Protein AF-A0A957HAZ3-F1 (afdb_monomer)

Secondary structure (DSSP, 8-state):
-HHHHHHHHHHHHHHHTT------------TTPPP-GGGEEEPPP-TTSEEEEEE-TTSS-TT-EEEEEETTT--EEEEE--TTS-EEEEEE--TT-EEEEEEES---HHHHT-SSB--SSS-EEEES-PPPEETTEEEEEEEEEETTTTEEEEEEEEES-SS--TT-SSPEEEEEEEEEEPPSS---GGGEEEEEEEEEEEEEEEETTEEEE---TTT--B--S-B-TTS-B-------EEEEEEEE-GGGEEEETTEEEEEEEEEEPPPTTSPSEEEEEEEEEEEEES---

Mean predicted aligned error: 11.15 Å

Radius of gyration: 24.69 Å; Cα contacts (8 Å, |Δi|>4): 682; chains: 1; bounding box: 53×79×73 Å

Nearest PDB structures (foldseek):
  1cf1-assembly5_B  TM=2.605E-01  e=1.300E-03  Bos taurus
  4zwj-assembly3_C  TM=2.539E-01  e=1.063E-03  Tequatrovirus T4
  5dgy-assembly2_B  TM=2.389E-01  e=1.511E-03  Tequatrovirus T4
  5uwc-assembly1_G  TM=2.971E-01  e=1.894E+00  Homo sapiens

Sequence (293 aa):
MRRLFTGLVIFLTAVLSLSTVLAQEGQRAQRGDPPRASLISISEPDEDGIVTIAGEANAVFPTAQIAIRNLYTGDTTYTQAGITGSFSTHLFGPGNTPFMISPAENIPQALRDRPGSLPGGPAVVVWGGYPTGVNGSYQFTASGSLGNGTDYWTASGSANQIAFETGDPNPLQLELDVTIPRPVAEVDLNDFRVIGQLELIPVVVRQNGEAHAVSTRLTNNGWSSSLTPSGLAIDDVGVGRILAETVVTEADMAPVMTGLSLRLVFDRQLTNDLPAGIYVPALRVLVRAGDAA

Solvent-accessible surface area (backbone atoms only — not comparable to full-atom values): 16184 Å² total; per-residue (Å²): 117,80,73,62,56,59,55,54,52,56,52,52,57,58,58,64,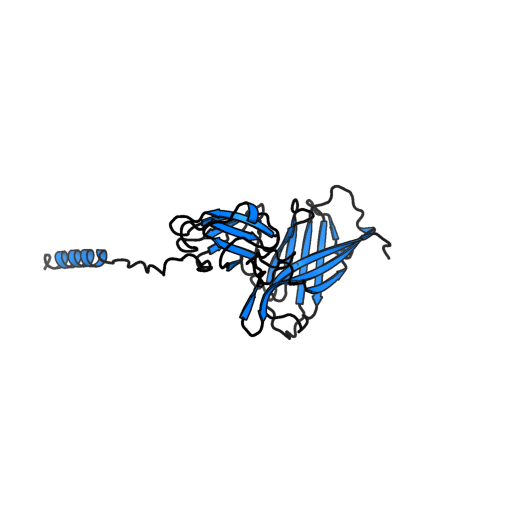73,64,67,72,77,74,69,78,77,65,78,76,43,44,90,74,51,54,45,39,65,94,38,47,50,47,41,76,44,50,98,85,25,39,17,45,45,35,26,41,74,45,14,32,26,52,53,19,30,31,38,39,26,28,47,59,58,54,54,71,48,77,46,65,26,38,82,56,8,21,38,69,50,73,48,71,44,40,54,43,29,45,33,40,39,19,43,21,82,72,62,59,72,89,41,71,80,43,80,33,44,52,60,50,46,45,56,38,79,50,58,36,41,79,65,60,66,57,96,65,32,26,47,46,40,52,53,31,56,37,94,93,60,85,45,57,33,42,28,47,32,39,22,58,65,93,77,83,60,87,72,55,88,66,55,46,41,38,40,34,47,32,40,37,59,58,67,99,61,94,72,68,66,72,48,47,49,39,34,43,34,40,26,42,28,53,45,29,37,46,57,98,85,42,82,37,47,30,14,14,82,79,30,38,64,21,35,46,73,40,61,45,98,88,67,46,69,45,64,55,80,44,76,64,41,80,70,44,74,33,74,46,50,75,90,35,48,43,84,46,100,70,24,39,34,37,46,46,66,42,80,39,66,75,68,73,82,64,68,57,63,46,64,44,80,43,81,47,78,45,77,41,81,62,78,68,128

pLDDT: mean 78.96, std 14.75, range [42.53, 98.38]

Foldseek 3Di:
DVVVVVVVVVVVVVVVVPPPPPPPPPPAADAQDEFDLVQWAWEAADPQQKIKIKGDFRRHHAQWWKWKAFQQARDIDIWTAHRRRITIDIDHAHWFIKIKIFTANDDDPVNPPDQFADPHHHIDIHTNDAFDDDPLKGWTKGKYADDPRPDMKIKIKIWSDDDDDQPPPFWIKMKIWIFDFADPDPDPCLQKKKKKWKWWAFQWFADPNDIAGAAASSSSNNDASDADPVRHGDHHPDDIGGFFMDIFDPVQWDADPRGIIGIDIGTGHGHSPDGDHDIDIDMDMDIDGHDDD

Structure (mmCIF, N/CA/C/O backbone):
data_AF-A0A957HAZ3-F1
#
_entry.id   AF-A0A957HAZ3-F1
#
loop_
_atom_site.group_PDB
_atom_site.id
_atom_site.type_symbol
_atom_site.label_atom_id
_atom_site.label_alt_id
_atom_site.label_comp_id
_atom_site.label_asym_id
_atom_site.label_entity_id
_atom_site.label_seq_id
_atom_site.pdbx_PDB_ins_code
_atom_site.Cartn_x
_atom_site.Cartn_y
_atom_site.Cartn_z
_atom_site.occupancy
_atom_site.B_iso_or_equiv
_atom_site.auth_seq_id
_atom_site.auth_comp_id
_atom_site.auth_asym_id
_atom_site.auth_atom_id
_atom_site.pdbx_PDB_model_num
ATOM 1 N N . MET A 1 1 ? -24.965 55.608 41.006 1.00 54.25 1 MET A N 1
ATOM 2 C CA . MET A 1 1 ? -24.620 54.949 39.721 1.00 54.25 1 MET A CA 1
ATOM 3 C C . MET A 1 1 ? -23.463 53.947 39.809 1.00 54.25 1 MET A C 1
ATOM 5 O O . MET A 1 1 ? -23.581 52.894 39.206 1.00 54.25 1 MET A O 1
ATOM 9 N N . ARG A 1 2 ? -22.394 54.175 40.593 1.00 50.16 2 ARG A N 1
ATOM 10 C CA . ARG A 1 2 ? -21.241 53.244 40.691 1.00 50.16 2 ARG A CA 1
ATOM 11 C C . ARG A 1 2 ? -21.540 51.827 41.227 1.00 50.16 2 ARG A C 1
ATOM 13 O O . ARG A 1 2 ? -20.819 50.907 40.883 1.00 50.16 2 ARG A O 1
ATOM 20 N N . ARG A 1 3 ? -22.598 51.633 42.029 1.00 48.88 3 ARG A N 1
ATOM 21 C CA . ARG A 1 3 ? -22.953 50.320 42.616 1.00 48.88 3 ARG A CA 1
ATOM 22 C C . ARG A 1 3 ? -23.770 49.398 41.696 1.00 48.88 3 ARG A C 1
ATOM 24 O O . ARG A 1 3 ? -23.784 48.199 41.929 1.00 48.88 3 ARG A O 1
ATOM 31 N N . LEU A 1 4 ? -24.403 49.930 40.644 1.00 52.06 4 LEU A N 1
ATOM 32 C CA . LEU A 1 4 ? -25.146 49.118 39.665 1.00 52.06 4 LEU A CA 1
ATOM 33 C C . LEU A 1 4 ? -24.229 48.483 38.609 1.00 52.06 4 LEU A C 1
ATOM 35 O O . LEU A 1 4 ? -24.525 47.403 38.112 1.00 52.06 4 LEU A O 1
ATOM 39 N N . PHE A 1 5 ? -23.089 49.110 38.310 1.00 51.88 5 PHE A N 1
ATOM 40 C CA . PHE A 1 5 ? -22.152 48.610 37.300 1.00 51.88 5 PHE A CA 1
ATOM 41 C C . PHE A 1 5 ? -21.361 47.382 37.781 1.00 51.88 5 PHE A C 1
ATOM 43 O O . PHE A 1 5 ? -21.127 46.458 37.010 1.00 51.88 5 PHE A O 1
ATOM 50 N N . THR A 1 6 ? -20.997 47.323 39.067 1.00 57.66 6 THR A N 1
ATOM 51 C CA . THR A 1 6 ? -20.232 46.193 39.627 1.00 57.66 6 THR A CA 1
ATOM 52 C C . THR A 1 6 ? -21.059 44.906 39.708 1.00 57.66 6 THR A C 1
ATOM 54 O O . THR A 1 6 ? -20.528 43.827 39.469 1.00 57.66 6 THR A O 1
ATOM 57 N N . GLY A 1 7 ? -22.365 45.009 39.986 1.00 54.97 7 GLY A N 1
ATOM 58 C CA . GLY A 1 7 ? -23.260 43.847 40.021 1.00 54.97 7 GLY A CA 1
ATOM 59 C C . GLY A 1 7 ? -23.481 43.222 38.642 1.00 54.97 7 GLY A C 1
ATOM 60 O O . GLY A 1 7 ? -23.471 42.001 38.517 1.00 54.97 7 GLY A O 1
ATOM 61 N N . LEU A 1 8 ? -23.603 44.053 37.599 1.00 55.25 8 LEU A N 1
ATOM 62 C CA . LEU A 1 8 ? -23.791 43.588 36.222 1.00 55.25 8 LEU A CA 1
ATOM 63 C C . LEU A 1 8 ? -22.557 42.839 35.696 1.00 55.25 8 LEU A C 1
ATOM 65 O O . LEU A 1 8 ? -22.705 41.813 35.043 1.00 55.25 8 LEU A O 1
ATOM 69 N N . VAL A 1 9 ? -21.348 43.314 36.022 1.00 61.38 9 VAL A N 1
ATOM 70 C CA . VAL A 1 9 ? -20.100 42.658 35.602 1.00 61.38 9 VAL A CA 1
ATOM 71 C C . VAL A 1 9 ? -19.950 41.292 36.271 1.00 61.38 9 VAL A C 1
ATOM 73 O O . VAL A 1 9 ? -19.694 40.331 35.562 1.00 61.38 9 VAL A O 1
ATOM 76 N N . ILE A 1 10 ? -20.194 41.171 37.584 1.00 59.78 10 ILE A N 1
ATOM 77 C CA . ILE A 1 10 ? -20.100 39.881 38.301 1.00 59.78 10 ILE A CA 1
ATOM 78 C C . ILE A 1 10 ? -21.150 38.879 37.797 1.00 59.78 10 ILE A C 1
ATOM 80 O O . ILE A 1 10 ? -20.853 37.693 37.663 1.00 59.78 10 ILE A O 1
ATOM 84 N N . PHE A 1 11 ? -22.361 39.346 37.476 1.00 57.06 11 PHE A N 1
ATOM 85 C CA . PHE A 1 11 ? -23.398 38.486 36.906 1.00 57.06 11 PHE A CA 1
ATOM 86 C C . PHE A 1 11 ? -23.024 38.006 35.493 1.00 57.06 11 PHE A C 1
ATOM 88 O O . PHE A 1 11 ? -23.218 36.835 35.180 1.00 57.06 11 PHE A O 1
ATOM 95 N N . LEU A 1 12 ? -22.407 38.859 34.664 1.00 54.81 12 LEU A N 1
ATOM 96 C CA . LEU A 1 12 ? -21.938 38.461 33.332 1.00 54.81 12 LEU A CA 1
ATOM 97 C C . LEU A 1 12 ? -20.791 37.436 33.400 1.00 54.81 12 LEU A C 1
ATOM 99 O O . LEU A 1 12 ? -20.794 36.479 32.627 1.00 54.81 12 LEU A O 1
ATOM 103 N N . THR A 1 13 ? -19.844 37.578 34.339 1.00 55.94 13 THR A N 1
ATOM 104 C CA . THR A 1 13 ? -18.762 36.590 34.517 1.00 55.94 13 THR A CA 1
ATOM 105 C C . THR A 1 13 ? -19.269 35.257 35.064 1.00 55.94 13 THR A C 1
ATOM 107 O O . THR A 1 13 ? -18.737 34.218 34.689 1.00 55.94 13 THR A O 1
ATOM 110 N N . ALA A 1 14 ? -20.304 35.266 35.913 1.00 52.34 14 ALA A N 1
ATOM 111 C CA . ALA A 1 14 ? -20.904 34.045 36.455 1.00 52.34 14 ALA A CA 1
ATOM 112 C C . ALA A 1 14 ? -21.777 33.294 35.431 1.00 52.34 14 ALA A C 1
ATOM 114 O O . ALA A 1 14 ? -21.884 32.073 35.500 1.00 52.34 14 ALA A O 1
ATOM 115 N N . VAL A 1 15 ? -22.377 33.995 34.462 1.00 53.19 15 VAL A N 1
ATOM 116 C CA . VAL A 1 15 ? -23.156 33.362 33.381 1.00 53.19 15 VAL A CA 1
ATOM 117 C C . VAL A 1 15 ? -22.244 32.800 32.280 1.00 53.19 15 VAL A C 1
ATOM 119 O O . VAL A 1 15 ? -22.573 31.780 31.681 1.00 53.19 15 VAL A O 1
ATOM 122 N N . LEU A 1 16 ? -21.059 33.382 32.059 1.00 51.03 16 LEU A N 1
ATOM 123 C CA . LEU A 1 16 ? -20.078 32.870 31.087 1.00 51.03 16 LEU A CA 1
ATOM 124 C C . LEU A 1 16 ? -19.330 31.605 31.555 1.00 51.03 16 LEU A C 1
ATOM 126 O O . LEU A 1 16 ? -18.863 30.835 30.715 1.00 51.03 16 LEU A O 1
ATOM 130 N N . SER A 1 17 ? -19.250 31.339 32.864 1.00 49.09 17 SER A N 1
ATOM 131 C CA . SER A 1 17 ? -18.604 30.135 33.417 1.00 49.09 17 SER A CA 1
ATOM 132 C C . SER A 1 17 ? -19.514 28.900 33.498 1.00 49.09 17 SER A C 1
ATOM 134 O O . SER A 1 17 ? -19.042 27.821 33.849 1.00 49.09 17 SER A O 1
ATOM 136 N N . LEU A 1 18 ? -20.793 29.024 33.123 1.00 46.22 18 LEU A N 1
ATOM 137 C CA . LEU A 1 18 ? -21.766 27.921 33.050 1.00 46.22 18 LEU A CA 1
ATOM 138 C C . LEU A 1 18 ? -21.964 27.379 31.629 1.00 46.22 18 LEU A C 1
ATOM 140 O O . LEU A 1 18 ? -22.918 26.641 31.372 1.00 46.22 18 LEU A O 1
ATOM 144 N N . SER A 1 19 ? -21.039 27.694 30.720 1.00 42.53 19 SER A N 1
ATOM 145 C CA . SER A 1 19 ? -20.911 27.012 29.433 1.00 42.53 19 SER A CA 1
ATOM 146 C C . SER A 1 19 ? -20.516 25.560 29.698 1.00 42.53 19 SER A C 1
ATOM 148 O O . SER A 1 19 ? -19.344 25.192 29.652 1.00 42.53 19 SER A O 1
ATOM 150 N N . THR A 1 20 ? -21.498 24.728 30.037 1.00 46.88 20 THR A N 1
ATOM 151 C CA . THR A 1 20 ? -21.366 23.283 29.935 1.00 46.88 20 THR A CA 1
ATOM 152 C C . THR A 1 20 ? -21.052 23.015 28.475 1.00 46.88 20 THR A C 1
ATOM 154 O O . THR A 1 20 ? -21.909 23.093 27.597 1.00 46.88 20 THR A O 1
ATOM 157 N N . VAL A 1 21 ? -19.773 22.773 28.198 1.00 45.97 21 VAL A N 1
ATOM 158 C CA . VAL A 1 21 ? -19.363 22.079 26.990 1.00 45.97 21 VAL A CA 1
ATOM 159 C C . VAL A 1 21 ? -20.010 20.708 27.125 1.00 45.97 21 VAL A C 1
ATOM 161 O O . VAL A 1 21 ? -19.453 19.799 27.736 1.00 45.97 21 VAL A O 1
ATOM 164 N N . LEU A 1 22 ? -21.243 20.583 26.634 1.00 43.78 22 LEU A N 1
ATOM 165 C CA . LEU A 1 22 ? -21.799 19.305 26.241 1.00 43.78 22 LEU A CA 1
ATOM 166 C C . LEU A 1 22 ? -20.902 18.858 25.093 1.00 43.78 22 LEU A C 1
ATOM 168 O O . LEU A 1 22 ? -21.165 19.161 23.931 1.00 43.78 22 LEU A O 1
ATOM 172 N N . ALA A 1 23 ? -19.773 18.237 25.439 1.00 44.59 23 ALA A N 1
ATOM 173 C CA . ALA A 1 23 ? -19.005 17.467 24.491 1.00 44.59 23 ALA A CA 1
ATOM 174 C C . ALA A 1 23 ? -20.032 16.538 23.852 1.00 44.59 23 ALA A C 1
ATOM 176 O O . ALA A 1 23 ? -20.673 15.755 24.554 1.00 44.59 23 ALA A O 1
ATOM 177 N N . GLN A 1 24 ? -20.289 16.716 22.556 1.00 45.69 24 GLN A N 1
ATOM 178 C CA . GLN A 1 24 ? -21.056 15.743 21.803 1.00 45.69 24 GLN A CA 1
ATOM 179 C C . GLN A 1 24 ? -20.293 14.433 21.969 1.00 45.69 24 GLN A C 1
ATOM 181 O O . GLN A 1 24 ? -19.274 14.220 21.313 1.00 45.69 24 GLN A O 1
ATOM 186 N N . GLU A 1 25 ? -20.744 13.583 22.891 1.00 53.44 25 GLU A N 1
ATOM 187 C CA . GLU A 1 25 ? -20.346 12.188 22.952 1.00 53.44 25 GLU A CA 1
ATOM 188 C C . GLU A 1 25 ? -20.905 11.556 21.680 1.00 53.44 25 GLU A C 1
ATOM 190 O O . GLU A 1 25 ? -21.977 10.952 21.662 1.00 53.44 25 GLU A O 1
ATOM 195 N N . GLY A 1 26 ? -20.208 11.780 20.562 1.00 67.12 26 GLY A N 1
ATOM 196 C CA . GLY A 1 26 ? -20.435 11.027 19.347 1.00 67.12 26 GLY A CA 1
ATOM 197 C C . GLY A 1 26 ? -20.409 9.565 19.755 1.00 67.12 26 GLY A C 1
ATOM 198 O O . GLY A 1 26 ? -19.472 9.154 20.443 1.00 67.12 26 GLY A O 1
ATOM 199 N N . GLN A 1 27 ? -21.465 8.828 19.389 1.00 82.69 27 GLN A N 1
ATOM 200 C CA . GLN A 1 27 ? -21.699 7.432 19.763 1.00 82.69 27 GLN A CA 1
ATOM 201 C C . GLN A 1 27 ? -20.369 6.700 19.931 1.00 82.69 27 GLN A C 1
ATOM 203 O O . GLN A 1 27 ? -19.538 6.734 19.024 1.00 82.69 27 GLN A O 1
ATOM 208 N N . ARG A 1 28 ? -20.110 6.110 21.097 1.00 89.69 28 ARG A N 1
ATOM 209 C CA . ARG A 1 28 ? -18.853 5.391 21.319 1.00 89.69 28 ARG A CA 1
ATOM 210 C C . ARG A 1 28 ? -18.784 4.201 20.362 1.00 89.69 28 ARG A C 1
ATOM 212 O O . ARG A 1 28 ? -19.778 3.491 20.233 1.00 89.69 28 ARG A O 1
ATOM 219 N N . ALA A 1 29 ? -17.647 4.004 19.706 1.00 92.50 29 ALA A N 1
ATOM 220 C CA . ALA A 1 29 ? -17.398 2.867 18.836 1.00 92.50 29 ALA A CA 1
ATOM 221 C C . ALA A 1 29 ? -17.571 1.569 19.630 1.00 92.50 29 ALA A C 1
ATOM 223 O O . ALA A 1 29 ? -17.046 1.419 20.742 1.00 92.50 29 ALA A O 1
ATOM 224 N N . GLN A 1 30 ? -18.343 0.653 19.063 1.00 92.88 30 GLN A N 1
ATOM 225 C CA . GLN A 1 30 ? -18.687 -0.626 19.658 1.00 92.88 30 GLN A CA 1
ATOM 226 C C . GLN A 1 30 ? -17.974 -1.761 18.932 1.00 92.88 30 GLN A C 1
ATOM 228 O O . GLN A 1 30 ? -17.448 -1.619 17.828 1.00 92.88 30 GLN A O 1
ATOM 233 N N . ARG A 1 31 ? -17.936 -2.923 19.582 1.00 90.44 31 ARG A N 1
ATOM 234 C CA . ARG A 1 31 ? -17.414 -4.132 18.954 1.00 90.44 31 ARG A CA 1
ATOM 235 C C . ARG A 1 31 ? -18.233 -4.446 17.704 1.00 90.44 31 ARG A C 1
ATOM 237 O O . ARG A 1 31 ? -19.449 -4.564 17.790 1.00 90.44 31 ARG A O 1
ATOM 244 N N . GLY A 1 32 ? -17.541 -4.650 16.588 1.00 85.56 32 GLY A N 1
ATOM 245 C CA . GLY A 1 32 ? -18.171 -4.908 15.295 1.00 85.56 32 GLY A CA 1
ATOM 246 C C . GLY A 1 32 ? -18.435 -3.646 14.478 1.00 85.56 32 GLY A C 1
ATOM 247 O O . GLY A 1 32 ? -18.748 -3.779 13.302 1.00 85.56 32 GLY A O 1
ATOM 248 N N . ASP A 1 33 ? -18.244 -2.447 15.036 1.00 88.62 33 ASP A N 1
ATOM 249 C CA . ASP A 1 33 ? -18.214 -1.229 14.228 1.00 88.62 33 ASP A CA 1
ATOM 250 C C . ASP A 1 33 ? -16.907 -1.179 13.414 1.00 88.62 33 ASP A C 1
ATOM 252 O O . ASP A 1 33 ? -15.844 -1.537 13.941 1.00 88.62 33 ASP A O 1
ATOM 256 N N . PRO A 1 34 ? -16.940 -0.711 12.152 1.00 88.94 34 PRO A N 1
ATOM 257 C CA . PRO A 1 34 ? -15.716 -0.407 11.423 1.00 88.94 34 PRO A CA 1
ATOM 258 C C . PRO A 1 34 ? -14.965 0.757 12.090 1.00 88.94 34 PRO A C 1
ATOM 260 O O . PRO A 1 34 ? -15.595 1.629 12.704 1.00 88.94 34 PRO A O 1
ATOM 263 N N . PRO A 1 35 ? -13.629 0.829 11.945 1.00 93.75 35 PRO A N 1
ATOM 264 C CA . PRO A 1 35 ? -12.880 2.000 12.370 1.00 93.75 35 PRO A CA 1
ATOM 265 C C . PRO A 1 35 ? -13.396 3.277 11.717 1.00 93.75 35 PRO A C 1
ATOM 267 O O . PRO A 1 35 ? -13.803 3.300 10.552 1.00 93.75 35 PRO A O 1
ATOM 270 N N . ARG A 1 36 ? -13.312 4.377 12.458 1.00 94.88 36 ARG A N 1
ATOM 271 C CA . ARG A 1 36 ? -13.689 5.702 11.971 1.00 94.88 36 ARG A CA 1
ATOM 272 C C . ARG A 1 36 ? -12.511 6.333 11.255 1.00 94.88 36 ARG A C 1
ATOM 274 O O . ARG A 1 36 ? -11.677 6.962 11.896 1.00 94.88 36 ARG A O 1
ATOM 281 N N . ALA A 1 37 ? -12.470 6.204 9.930 1.00 93.50 37 ALA A N 1
ATOM 282 C CA . ALA A 1 37 ? -11.390 6.764 9.110 1.00 93.50 37 ALA A CA 1
ATOM 283 C C . ALA A 1 37 ? -11.120 8.252 9.382 1.00 93.50 37 ALA A C 1
ATOM 285 O O . ALA A 1 37 ? -9.971 8.665 9.396 1.00 93.50 37 ALA A O 1
ATOM 286 N N . SER A 1 38 ? -12.155 9.049 9.667 1.00 94.19 38 SER A N 1
ATOM 287 C CA . SER A 1 38 ? -12.008 10.480 9.971 1.00 94.19 38 SER A CA 1
ATOM 288 C C . SER A 1 38 ? -11.260 10.783 11.277 1.00 94.19 38 SER A C 1
ATOM 290 O O . SER A 1 38 ? -10.956 11.941 11.537 1.00 94.19 38 SER A O 1
ATOM 292 N N . LEU A 1 39 ? -11.034 9.777 12.125 1.00 96.56 39 LEU A N 1
ATOM 293 C CA . LEU A 1 39 ? -10.300 9.873 13.391 1.00 96.56 39 LEU A CA 1
ATOM 294 C C . LEU A 1 39 ? -8.937 9.177 13.316 1.00 96.56 39 LEU A C 1
ATOM 296 O O . LEU A 1 39 ? -8.309 8.962 14.349 1.00 96.56 39 LEU A O 1
ATOM 300 N N . ILE A 1 40 ? -8.512 8.773 12.121 1.00 97.06 40 ILE A N 1
ATOM 301 C CA . ILE A 1 40 ? -7.242 8.098 11.894 1.00 97.06 40 ILE A CA 1
ATOM 302 C C . ILE A 1 40 ? -6.397 8.977 10.983 1.00 97.06 40 ILE A C 1
ATOM 304 O O . ILE A 1 40 ? -6.849 9.408 9.923 1.00 97.06 40 ILE A O 1
ATOM 308 N N . SER A 1 41 ? -5.161 9.215 11.396 1.00 95.56 41 SER A N 1
ATOM 309 C CA . SER A 1 41 ? -4.174 9.984 10.650 1.00 95.56 41 SER A CA 1
ATOM 310 C C . SER A 1 41 ? -2.908 9.172 10.438 1.00 95.56 41 SER A C 1
ATOM 312 O O . SER A 1 41 ? -2.522 8.364 11.286 1.00 95.56 41 SER A O 1
ATOM 314 N N . ILE A 1 42 ? -2.239 9.441 9.326 1.00 95.88 42 ILE A N 1
ATOM 315 C CA . ILE A 1 42 ? -0.925 8.902 9.000 1.00 95.88 42 ILE A CA 1
ATOM 316 C C . ILE A 1 42 ? 0.012 10.103 8.872 1.00 95.88 42 ILE A C 1
ATOM 318 O O . ILE A 1 42 ? -0.352 11.095 8.240 1.00 95.88 42 ILE A O 1
ATOM 322 N N . SER A 1 43 ? 1.161 10.056 9.541 1.00 94.69 43 SER A N 1
ATOM 323 C CA . SER A 1 43 ? 2.167 11.112 9.431 1.00 94.69 43 SER A CA 1
ATOM 324 C C . SER A 1 43 ? 2.870 11.068 8.077 1.00 94.69 43 SER A C 1
ATOM 326 O O . SER A 1 43 ? 2.872 10.040 7.404 1.00 94.69 43 SER A O 1
ATOM 328 N N . GLU A 1 44 ? 3.572 12.148 7.743 1.00 91.50 44 GLU A N 1
ATOM 329 C CA . GLU A 1 44 ? 4.636 12.071 6.741 1.00 91.50 44 GLU A CA 1
ATOM 330 C C . GLU A 1 44 ? 5.671 10.997 7.145 1.00 91.50 44 GLU A C 1
ATOM 332 O O . GLU A 1 44 ? 5.870 10.773 8.352 1.00 91.50 44 GLU A O 1
ATOM 337 N N . PRO A 1 45 ? 6.300 10.316 6.172 1.00 91.56 45 PRO A N 1
ATOM 338 C CA . PRO A 1 45 ? 7.360 9.353 6.445 1.00 91.56 45 PRO A CA 1
ATOM 339 C C . PRO A 1 45 ? 8.627 10.038 6.972 1.00 91.56 45 PRO A C 1
ATOM 341 O O . PRO A 1 45 ? 8.936 11.170 6.596 1.00 91.56 45 PRO A O 1
ATOM 344 N N . ASP A 1 46 ? 9.374 9.334 7.820 1.00 91.12 46 ASP A N 1
ATOM 345 C CA . ASP A 1 46 ? 10.732 9.724 8.207 1.00 91.12 46 ASP A CA 1
ATOM 346 C C . ASP A 1 46 ? 11.779 9.365 7.130 1.00 91.12 46 ASP A C 1
ATOM 348 O O . ASP A 1 46 ? 11.441 8.959 6.015 1.00 91.12 46 ASP A O 1
ATOM 352 N N . GLU A 1 47 ? 13.067 9.547 7.448 1.00 86.75 47 GLU A N 1
ATOM 353 C CA . GLU A 1 47 ? 14.187 9.277 6.529 1.00 86.75 47 GLU A CA 1
ATOM 354 C C . GLU A 1 47 ? 14.258 7.808 6.075 1.00 86.75 47 GLU A C 1
ATOM 356 O O . GLU A 1 47 ? 14.750 7.532 4.980 1.00 86.75 47 GLU A O 1
ATOM 361 N N . ASP A 1 48 ? 13.712 6.883 6.871 1.00 85.88 48 ASP A N 1
ATOM 362 C CA . ASP A 1 48 ? 13.665 5.448 6.583 1.00 85.88 48 ASP A CA 1
ATOM 363 C C . ASP A 1 48 ? 12.343 5.030 5.904 1.00 85.88 48 ASP A C 1
ATOM 365 O O . ASP A 1 48 ? 12.111 3.849 5.628 1.00 85.88 48 ASP A O 1
ATOM 369 N N . GLY A 1 49 ? 11.448 5.981 5.614 1.00 87.94 49 GLY A N 1
ATOM 370 C CA . GLY A 1 49 ? 10.138 5.703 5.024 1.00 87.94 49 GLY A CA 1
ATOM 371 C C . GLY A 1 49 ? 9.108 5.163 6.023 1.00 87.94 49 GLY A C 1
ATOM 372 O O . GLY A 1 49 ? 8.073 4.628 5.605 1.00 87.94 49 GLY A O 1
ATOM 373 N N . ILE A 1 50 ? 9.374 5.267 7.328 1.00 93.25 50 ILE A N 1
ATOM 374 C CA . ILE A 1 50 ? 8.467 4.830 8.388 1.00 93.25 50 ILE A CA 1
ATOM 375 C C . ILE A 1 50 ? 7.465 5.942 8.687 1.00 93.25 50 ILE A C 1
ATOM 377 O O . ILE A 1 50 ? 7.828 7.092 8.925 1.00 93.25 50 ILE A O 1
ATOM 381 N N . VAL A 1 51 ? 6.181 5.590 8.713 1.00 95.81 51 VAL A N 1
ATOM 382 C CA . VAL A 1 51 ? 5.102 6.502 9.104 1.00 95.81 51 VAL A CA 1
ATOM 383 C C . VAL A 1 51 ? 4.578 6.160 10.493 1.00 95.81 51 VAL A C 1
ATOM 385 O O . VAL A 1 51 ? 4.617 5.010 10.939 1.00 95.81 51 VAL A O 1
ATOM 388 N N . THR A 1 52 ? 4.029 7.163 11.175 1.00 97.25 52 THR A N 1
ATOM 389 C CA . THR A 1 52 ? 3.222 6.976 12.383 1.00 97.25 52 THR A CA 1
ATOM 390 C C . THR A 1 52 ? 1.753 6.897 11.997 1.00 97.25 52 THR A C 1
ATOM 392 O O . THR A 1 52 ? 1.219 7.820 11.385 1.00 97.25 52 THR A O 1
ATOM 395 N N . ILE A 1 53 ? 1.086 5.814 12.389 1.00 97.69 53 ILE A N 1
ATOM 396 C CA . ILE A 1 53 ? -0.346 5.599 12.162 1.00 97.69 53 ILE A CA 1
ATOM 397 C C . ILE A 1 53 ? -1.044 5.743 13.509 1.00 97.69 53 ILE A C 1
ATOM 399 O O . ILE A 1 53 ? -0.861 4.910 14.401 1.00 97.69 53 ILE A O 1
ATOM 403 N N . ALA A 1 54 ? -1.834 6.803 13.657 1.00 98.12 54 ALA A N 1
ATOM 404 C CA . ALA A 1 54 ? -2.480 7.162 14.911 1.00 98.12 54 ALA A CA 1
ATOM 405 C C . ALA A 1 54 ? -3.999 7.224 14.756 1.00 98.12 54 ALA A C 1
ATOM 407 O O . ALA A 1 54 ? -4.518 7.755 13.776 1.00 98.12 54 ALA A O 1
ATOM 408 N N . GLY A 1 55 ? -4.705 6.684 15.744 1.00 98.00 55 GLY A N 1
ATOM 409 C CA . GLY A 1 55 ? -6.139 6.856 15.908 1.00 98.00 55 GLY A CA 1
ATOM 410 C C . GLY A 1 55 ? -6.428 7.681 17.150 1.00 98.00 55 GLY A C 1
ATOM 411 O O . GLY A 1 55 ? -5.962 7.347 18.242 1.00 98.00 55 GLY A O 1
ATOM 412 N N . GLU A 1 56 ? -7.236 8.721 16.991 1.00 97.94 56 GLU A N 1
ATOM 413 C CA . GLU A 1 56 ? -7.735 9.531 18.096 1.00 97.94 56 GLU A CA 1
ATOM 414 C C . GLU A 1 56 ? -8.690 8.736 18.999 1.00 97.94 56 GLU A C 1
ATOM 416 O O . GLU A 1 56 ? -9.095 7.605 18.705 1.00 97.94 56 GLU A O 1
ATOM 421 N N . ALA A 1 57 ? -9.074 9.324 20.135 1.00 97.19 57 ALA A N 1
ATOM 422 C CA . ALA A 1 57 ? -10.118 8.739 20.970 1.00 97.19 57 ALA A CA 1
ATOM 423 C C . ALA A 1 57 ? -11.365 8.446 20.119 1.00 97.19 57 ALA A C 1
ATOM 425 O O . ALA A 1 57 ? -11.800 9.285 19.332 1.00 97.19 57 ALA A O 1
ATOM 426 N N . ASN A 1 58 ? -11.957 7.265 20.313 1.00 96.69 58 ASN A N 1
ATOM 427 C CA . ASN A 1 58 ? -13.112 6.769 19.565 1.00 96.69 58 ASN A CA 1
ATOM 428 C C . ASN A 1 58 ? -12.834 6.351 18.102 1.00 96.69 58 ASN A C 1
ATOM 430 O O . ASN A 1 58 ? -13.792 6.090 17.373 1.00 96.69 58 ASN A O 1
ATOM 434 N N . ALA A 1 59 ? -11.570 6.271 17.658 1.00 97.38 59 ALA A N 1
ATOM 435 C CA . ALA A 1 59 ? -11.222 5.783 16.317 1.00 97.38 59 ALA A CA 1
ATOM 436 C C . ALA A 1 59 ? -11.619 4.311 16.110 1.00 97.38 59 ALA A C 1
ATOM 438 O O . ALA A 1 59 ? -12.142 3.948 15.055 1.00 97.38 59 ALA A O 1
ATOM 439 N N . VAL A 1 60 ? -11.420 3.482 17.135 1.00 96.38 60 VAL A N 1
ATOM 440 C CA . VAL A 1 60 ? -11.919 2.103 17.227 1.00 96.38 60 VAL A CA 1
ATOM 441 C C . VAL A 1 60 ? -12.606 1.880 18.576 1.00 96.38 60 VAL A C 1
ATOM 443 O O . VAL A 1 60 ? -12.619 2.764 19.435 1.00 96.38 60 VAL A O 1
ATOM 446 N N . PHE A 1 61 ? -13.187 0.700 18.794 1.00 95.69 61 PHE A N 1
ATOM 447 C CA . PHE A 1 61 ? -13.748 0.375 20.104 1.00 95.69 61 PHE A CA 1
ATOM 448 C C . PHE A 1 61 ? -12.645 0.205 21.174 1.00 95.69 61 PHE A C 1
ATOM 450 O O . PHE A 1 61 ? -11.522 -0.198 20.859 1.00 95.69 61 PHE A O 1
ATOM 457 N N . PRO A 1 62 ? -12.939 0.512 22.452 1.00 96.94 62 PRO A N 1
ATOM 458 C CA . PRO A 1 62 ? -11.988 0.394 23.556 1.00 96.94 62 PRO A CA 1
ATOM 459 C C . PRO A 1 62 ? -11.324 -0.971 23.647 1.00 96.94 62 PRO A C 1
ATOM 461 O O . PRO A 1 62 ? -11.985 -1.993 23.463 1.00 96.94 62 PRO A O 1
ATOM 464 N N . THR A 1 63 ? -10.037 -0.977 24.000 1.00 96.19 63 THR A N 1
ATOM 465 C CA . THR A 1 63 ? -9.258 -2.205 24.223 1.00 96.19 63 THR A CA 1
ATOM 466 C C . THR A 1 63 ? -9.292 -3.189 23.048 1.00 96.19 63 THR A C 1
ATOM 468 O O . THR A 1 63 ? -9.052 -4.379 23.239 1.00 96.19 63 THR A O 1
ATOM 471 N N . ALA A 1 64 ? -9.586 -2.717 21.836 1.00 95.00 64 ALA A N 1
ATOM 472 C CA . ALA A 1 64 ? -9.438 -3.516 20.635 1.00 95.00 64 ALA A CA 1
ATOM 473 C C . ALA A 1 64 ? -7.967 -3.876 20.425 1.00 95.00 64 ALA A C 1
ATOM 475 O O . ALA A 1 64 ? -7.080 -3.036 20.588 1.00 95.00 64 ALA A O 1
ATOM 476 N N . GLN A 1 65 ? -7.720 -5.101 19.991 1.00 94.44 65 GLN A N 1
ATOM 477 C CA . GLN A 1 65 ? -6.485 -5.415 19.308 1.00 94.44 65 GLN A CA 1
ATOM 478 C C . GLN A 1 65 ? -6.624 -5.007 17.839 1.00 94.44 65 GLN A C 1
ATOM 480 O O . GLN A 1 65 ? -7.621 -5.331 17.198 1.00 94.44 65 GLN A O 1
ATOM 485 N N . ILE A 1 66 ? -5.642 -4.289 17.305 1.00 93.50 66 ILE A N 1
ATOM 486 C CA . ILE A 1 66 ? -5.695 -3.710 15.964 1.00 93.50 66 ILE A CA 1
ATOM 487 C C . ILE A 1 66 ? -4.613 -4.357 15.107 1.00 93.50 66 ILE A C 1
ATOM 489 O O . ILE A 1 66 ? -3.438 -4.329 15.475 1.00 93.50 66 ILE A O 1
ATOM 493 N N . ALA A 1 67 ? -5.009 -4.909 13.964 1.00 92.00 67 ALA A N 1
ATOM 494 C CA . ALA A 1 67 ? -4.106 -5.252 12.877 1.00 92.00 67 ALA A CA 1
ATOM 495 C C . ALA A 1 67 ? -4.021 -4.081 11.895 1.00 92.00 67 ALA A C 1
ATOM 497 O O . ALA A 1 67 ? -5.052 -3.572 11.446 1.00 92.00 67 ALA A O 1
ATOM 498 N N . ILE A 1 68 ? -2.802 -3.669 11.558 1.00 92.56 68 ILE A N 1
ATOM 499 C CA . ILE A 1 68 ? -2.541 -2.612 10.582 1.00 92.56 68 ILE A CA 1
ATOM 500 C C . ILE A 1 68 ? -1.604 -3.175 9.526 1.00 92.56 68 ILE A C 1
ATOM 502 O O . ILE A 1 68 ? -0.507 -3.625 9.856 1.00 92.56 68 ILE A O 1
ATOM 506 N N . ARG A 1 69 ? -2.052 -3.178 8.271 1.00 89.19 69 ARG A N 1
ATOM 507 C CA . ARG A 1 69 ? -1.325 -3.768 7.147 1.00 89.19 69 ARG A CA 1
ATOM 508 C C . ARG A 1 69 ? -1.047 -2.734 6.071 1.00 89.19 69 ARG A C 1
ATOM 510 O O . ARG A 1 69 ? -1.981 -2.089 5.601 1.00 89.19 69 ARG A O 1
ATOM 517 N N . ASN A 1 70 ? 0.209 -2.640 5.653 1.00 89.69 70 ASN A N 1
ATOM 518 C CA . ASN A 1 70 ? 0.599 -1.946 4.433 1.00 89.69 70 ASN A CA 1
ATOM 519 C C . ASN A 1 70 ? 0.127 -2.793 3.236 1.00 89.69 70 ASN A C 1
ATOM 521 O O . ASN A 1 70 ? 0.566 -3.933 3.088 1.00 89.69 70 ASN A O 1
ATOM 525 N N . LEU A 1 71 ? -0.790 -2.281 2.403 1.00 84.12 71 LEU A N 1
ATOM 526 C CA . LEU A 1 71 ? -1.330 -3.068 1.278 1.00 84.12 71 LEU A CA 1
ATOM 527 C C . LEU A 1 71 ? -0.395 -3.126 0.061 1.00 84.12 71 LEU A C 1
ATOM 529 O O . LEU A 1 71 ? -0.684 -3.868 -0.872 1.00 84.12 71 LEU A O 1
ATOM 533 N N . TYR A 1 72 ? 0.700 -2.365 0.050 1.00 81.94 72 TYR A N 1
ATOM 534 C CA . TYR A 1 72 ? 1.745 -2.480 -0.968 1.00 81.94 72 TYR A CA 1
ATOM 535 C C . TYR A 1 72 ? 2.765 -3.567 -0.616 1.00 81.94 72 TYR A C 1
ATOM 537 O O . TYR A 1 72 ? 3.079 -4.409 -1.456 1.00 81.94 72 TYR A O 1
ATOM 545 N N . THR A 1 73 ? 3.266 -3.592 0.623 1.00 80.44 73 THR A N 1
ATOM 546 C CA . THR A 1 73 ? 4.299 -4.567 1.029 1.00 80.44 73 THR A CA 1
ATOM 547 C C . THR A 1 73 ? 3.728 -5.850 1.630 1.00 80.44 73 THR A C 1
ATOM 549 O O . THR A 1 73 ? 4.377 -6.895 1.585 1.00 80.44 73 THR A O 1
ATOM 552 N N . GLY A 1 74 ? 2.510 -5.791 2.175 1.00 80.69 74 GLY A N 1
ATOM 553 C CA . GLY A 1 74 ? 1.887 -6.865 2.948 1.00 80.69 74 GLY A CA 1
ATOM 554 C C . GLY A 1 74 ? 2.302 -6.893 4.423 1.00 80.69 74 GLY A C 1
ATOM 555 O O . GLY A 1 74 ? 1.732 -7.677 5.194 1.00 80.69 74 GLY A O 1
ATOM 556 N N . ASP A 1 75 ? 3.242 -6.037 4.837 1.00 85.56 75 ASP A N 1
ATOM 557 C CA . ASP A 1 75 ? 3.731 -5.993 6.213 1.00 85.56 75 ASP A CA 1
ATOM 558 C C . ASP A 1 75 ? 2.605 -5.642 7.169 1.00 85.56 75 ASP A C 1
ATOM 560 O O . ASP A 1 75 ? 1.793 -4.749 6.917 1.00 85.56 75 ASP A O 1
ATOM 564 N N . THR A 1 76 ? 2.545 -6.374 8.278 1.00 87.50 76 THR A N 1
ATOM 565 C CA . THR A 1 76 ? 1.483 -6.231 9.268 1.00 87.50 76 THR A CA 1
ATOM 566 C C . THR A 1 76 ? 2.079 -5.971 10.637 1.00 87.50 76 THR A C 1
ATOM 568 O O . THR A 1 76 ? 2.881 -6.760 11.132 1.00 87.50 76 THR A O 1
ATOM 571 N N . THR A 1 77 ? 1.624 -4.904 11.280 1.00 91.81 77 THR A N 1
ATOM 572 C CA . THR A 1 77 ? 1.880 -4.645 12.694 1.00 91.81 77 THR A CA 1
ATOM 573 C C . THR A 1 77 ? 0.605 -4.841 13.507 1.00 91.81 77 THR A C 1
ATOM 575 O O . THR A 1 77 ? -0.515 -4.693 13.008 1.00 91.81 77 THR A O 1
ATOM 578 N N . TYR A 1 78 ? 0.778 -5.191 14.778 1.00 92.62 78 TYR A N 1
ATOM 579 C CA . TYR A 1 78 ? -0.315 -5.375 15.720 1.00 92.62 78 TYR A CA 1
ATOM 580 C C . TYR A 1 78 ? -0.116 -4.439 16.901 1.00 92.62 78 TYR A C 1
ATOM 582 O O . TYR A 1 78 ? 0.927 -4.465 17.551 1.00 92.62 78 TYR A O 1
ATOM 590 N N . THR A 1 79 ? -1.136 -3.647 17.209 1.00 95.62 79 THR A N 1
ATOM 591 C CA . THR A 1 79 ? -1.128 -2.733 18.354 1.00 95.62 79 THR A CA 1
ATOM 592 C C . THR A 1 79 ? -2.398 -2.895 19.181 1.00 95.62 79 THR A C 1
ATOM 594 O O . THR A 1 79 ? -3.349 -3.567 18.776 1.00 95.62 79 THR A O 1
ATOM 597 N N . GLN A 1 80 ? -2.400 -2.314 20.373 1.00 96.88 80 GLN A N 1
ATOM 598 C CA . GLN A 1 80 ? -3.512 -2.372 21.308 1.00 96.88 80 GLN A CA 1
ATOM 599 C C . GLN A 1 80 ? -4.120 -0.977 21.448 1.00 96.88 80 GLN A C 1
ATOM 601 O O . GLN A 1 80 ? -3.419 -0.016 21.763 1.00 96.88 80 GLN A O 1
ATOM 606 N N . ALA A 1 81 ? -5.433 -0.871 21.254 1.00 97.62 81 ALA A N 1
ATOM 607 C CA . ALA A 1 81 ? -6.161 0.355 21.523 1.00 97.62 81 ALA A CA 1
ATOM 608 C C . ALA A 1 81 ? -6.238 0.615 23.033 1.00 97.62 81 ALA A C 1
ATOM 610 O O . ALA A 1 81 ? -6.438 -0.302 23.839 1.00 97.62 81 ALA A O 1
ATOM 611 N N . GLY A 1 82 ? -6.158 1.885 23.416 1.00 97.69 82 GLY A N 1
ATOM 612 C CA . GLY A 1 82 ? -6.423 2.334 24.774 1.00 97.69 82 GLY A CA 1
ATOM 613 C C . GLY A 1 82 ? -7.891 2.162 25.181 1.00 97.69 82 GLY A C 1
ATOM 614 O O . GLY A 1 82 ? -8.768 1.797 24.392 1.00 97.69 82 GLY A O 1
ATOM 615 N N . ILE A 1 83 ? -8.192 2.495 26.436 1.00 96.69 83 ILE A N 1
ATOM 616 C CA . ILE A 1 83 ? -9.562 2.457 26.985 1.00 96.69 83 ILE A CA 1
ATOM 617 C C . ILE A 1 83 ? -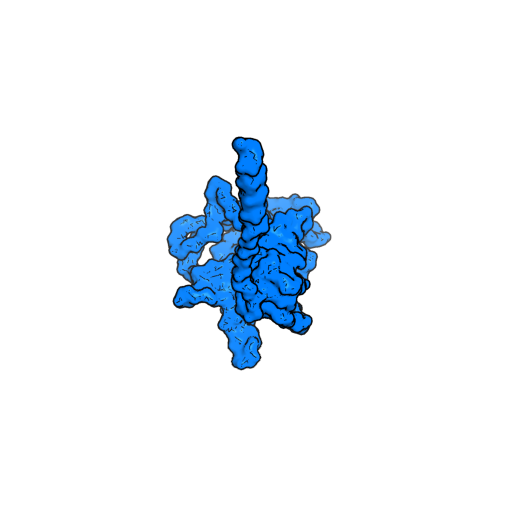10.520 3.446 26.299 1.00 96.69 83 ILE A C 1
ATOM 619 O O . ILE A 1 83 ? -11.741 3.306 26.378 1.00 96.69 83 ILE A O 1
ATOM 623 N N . THR A 1 84 ? -9.980 4.454 25.621 1.00 96.12 84 THR A N 1
ATOM 624 C CA . THR A 1 84 ? -10.728 5.433 24.826 1.00 96.12 84 THR A CA 1
ATOM 625 C C . THR A 1 84 ? -10.876 5.012 23.365 1.00 96.12 84 THR A C 1
ATOM 627 O O . THR A 1 84 ? -11.583 5.690 22.630 1.00 96.12 84 THR A O 1
ATOM 630 N N . GLY A 1 85 ? -10.237 3.920 22.932 1.00 97.06 85 GLY A N 1
ATOM 631 C CA . GLY A 1 85 ? -10.203 3.518 21.524 1.00 97.06 85 GLY A CA 1
ATOM 632 C C . GLY A 1 85 ? -9.153 4.245 20.677 1.00 97.06 85 GLY A C 1
ATOM 633 O O . GLY A 1 85 ? -9.181 4.108 19.458 1.00 97.06 85 GLY A O 1
ATOM 634 N N . SER A 1 86 ? -8.248 5.012 21.298 1.00 98.19 86 SER A N 1
ATOM 635 C CA . SER A 1 86 ? -7.085 5.593 20.619 1.00 98.19 86 SER A CA 1
ATOM 636 C C . SER A 1 86 ? -5.954 4.577 20.464 1.00 98.19 86 SER A C 1
ATOM 638 O O . SER A 1 86 ? -5.844 3.639 21.258 1.00 98.19 86 SER A O 1
ATOM 640 N N . PHE A 1 87 ? -5.091 4.763 19.469 1.00 98.38 87 PHE A N 1
ATOM 641 C CA . PHE A 1 87 ? -3.920 3.914 19.237 1.00 98.38 87 PHE A CA 1
ATOM 642 C C . PHE A 1 87 ? -2.808 4.682 18.520 1.00 98.38 87 PHE A C 1
ATOM 644 O O . PHE A 1 87 ? -3.054 5.723 17.917 1.00 98.38 87 PHE A O 1
ATOM 651 N N . SER A 1 88 ? -1.589 4.148 18.567 1.00 98.19 88 SER A N 1
ATOM 652 C CA . SER A 1 88 ? -0.466 4.609 17.751 1.00 98.19 88 SER A CA 1
ATOM 653 C C . SER A 1 88 ? 0.452 3.430 17.428 1.00 98.19 88 SER A C 1
ATOM 655 O O . SER A 1 88 ? 0.601 2.508 18.240 1.00 98.19 88 SER A O 1
ATOM 657 N N . THR A 1 89 ? 1.024 3.420 16.229 1.00 97.81 89 THR A N 1
ATOM 658 C CA . THR A 1 89 ? 2.039 2.450 15.809 1.00 97.81 89 THR A CA 1
ATOM 659 C C . THR A 1 89 ? 2.907 3.024 14.692 1.00 97.81 89 THR A C 1
ATOM 661 O O . THR A 1 89 ? 2.592 4.074 14.132 1.00 97.81 89 THR A O 1
ATOM 664 N N . HIS A 1 90 ? 3.969 2.299 14.353 1.00 97.00 90 HIS A N 1
ATOM 665 C CA . HIS A 1 90 ? 4.883 2.627 13.269 1.00 97.00 90 HIS A CA 1
ATOM 666 C C . HIS A 1 90 ? 4.916 1.484 12.261 1.00 97.00 90 HIS A C 1
ATOM 668 O O . HIS A 1 90 ? 4.926 0.311 12.646 1.00 97.00 90 HIS A O 1
ATOM 674 N N . LEU A 1 91 ? 4.915 1.828 10.978 1.00 94.75 91 LEU A N 1
ATOM 675 C CA . LEU A 1 91 ? 5.022 0.867 9.887 1.00 94.75 91 LEU A CA 1
ATOM 676 C C . LEU A 1 91 ? 5.682 1.550 8.689 1.00 94.75 91 LEU A C 1
ATOM 678 O O . LEU A 1 91 ? 5.473 2.740 8.466 1.00 94.75 91 LEU A O 1
ATOM 682 N N . PHE A 1 92 ? 6.466 0.803 7.916 1.00 92.38 92 PHE A N 1
ATOM 683 C CA . PHE A 1 92 ? 6.973 1.299 6.640 1.00 92.38 92 PHE A CA 1
ATOM 684 C C . PHE A 1 92 ? 5.806 1.610 5.701 1.00 92.38 92 PHE A C 1
ATOM 686 O O . PHE A 1 92 ? 4.881 0.803 5.572 1.00 92.38 92 PHE A O 1
ATOM 693 N N . GLY A 1 93 ? 5.847 2.762 5.039 1.00 89.94 93 GLY A N 1
ATOM 694 C CA . GLY A 1 93 ? 4.858 3.120 4.030 1.00 89.94 93 GLY A CA 1
ATOM 695 C C . GLY A 1 93 ? 4.981 4.566 3.569 1.00 89.94 93 GLY A C 1
ATOM 696 O O . GLY A 1 93 ? 4.178 5.405 3.975 1.00 89.94 93 GLY A O 1
ATOM 697 N N . PRO A 1 94 ? 5.968 4.859 2.710 1.00 85.12 94 PRO A N 1
ATOM 698 C CA . PRO A 1 94 ? 6.213 6.205 2.214 1.00 85.12 94 PRO A CA 1
ATOM 699 C C . PRO A 1 94 ? 5.071 6.739 1.333 1.00 85.12 94 PRO A C 1
ATOM 701 O O . PRO A 1 94 ? 4.344 5.980 0.681 1.00 85.12 94 PRO A O 1
ATOM 704 N N . GLY A 1 95 ? 4.935 8.068 1.311 1.00 83.06 95 GLY A N 1
ATOM 705 C CA . GLY A 1 95 ? 4.001 8.821 0.470 1.00 83.06 95 GLY A CA 1
ATOM 706 C C . GLY A 1 95 ? 2.549 8.349 0.567 1.00 83.06 95 GLY A C 1
ATOM 707 O O . GLY A 1 95 ? 1.952 8.331 1.639 1.00 83.06 95 GLY A O 1
ATOM 708 N N . ASN A 1 96 ? 1.947 7.970 -0.561 1.00 82.94 96 ASN A N 1
ATOM 709 C CA . ASN A 1 96 ? 0.526 7.611 -0.657 1.00 82.94 96 ASN A CA 1
ATOM 710 C C . ASN A 1 96 ? 0.238 6.128 -0.354 1.00 82.94 96 ASN A C 1
ATOM 712 O O . ASN A 1 96 ? -0.654 5.530 -0.961 1.00 82.94 96 ASN A O 1
ATOM 716 N N . THR A 1 97 ? 0.990 5.517 0.563 1.00 87.00 97 THR A N 1
ATOM 717 C CA . THR A 1 97 ? 0.823 4.098 0.904 1.00 87.00 97 THR A CA 1
ATOM 718 C C . THR A 1 97 ? -0.573 3.809 1.502 1.00 87.00 97 THR A C 1
ATOM 720 O O . THR A 1 97 ? -1.036 4.562 2.369 1.00 87.00 97 THR A O 1
ATOM 723 N N . PRO A 1 98 ? -1.253 2.724 1.070 1.00 87.25 98 PRO A N 1
ATOM 724 C CA . PRO A 1 98 ? -2.468 2.210 1.691 1.00 87.25 98 PRO A CA 1
ATOM 725 C C . PRO A 1 98 ? -2.175 1.502 2.989 1.00 87.25 98 PRO A C 1
ATOM 727 O O . PRO A 1 98 ? -1.390 0.550 3.013 1.00 87.25 98 PRO A O 1
ATOM 730 N N . PHE A 1 99 ? -2.965 1.815 4.007 1.00 90.00 99 PHE A N 1
ATOM 731 C CA . PHE A 1 99 ? -3.032 1.003 5.207 1.00 90.00 99 PHE A CA 1
ATOM 732 C C . PHE A 1 99 ? -4.442 0.504 5.436 1.00 90.00 99 PHE A C 1
ATOM 734 O O . PHE A 1 99 ? -5.390 1.285 5.519 1.00 90.00 99 PHE A O 1
ATOM 741 N N . MET A 1 100 ? -4.574 -0.808 5.583 1.00 88.88 100 MET A N 1
ATOM 742 C CA . MET A 1 100 ? -5.801 -1.399 6.083 1.00 88.88 100 MET A CA 1
ATOM 743 C C . MET A 1 100 ? -5.719 -1.560 7.596 1.00 88.88 100 MET A C 1
ATOM 745 O O . MET A 1 100 ? -4.743 -2.099 8.116 1.00 88.88 100 MET A O 1
ATOM 749 N N . ILE A 1 101 ? -6.763 -1.117 8.289 1.00 91.50 101 ILE A N 1
ATOM 750 C CA . ILE A 1 101 ? -6.841 -1.096 9.749 1.00 91.50 101 ILE A CA 1
ATOM 751 C C . ILE A 1 101 ? -8.058 -1.912 10.169 1.00 91.50 101 ILE A C 1
ATOM 753 O O . ILE A 1 101 ? -9.186 -1.537 9.849 1.00 91.50 101 ILE A O 1
ATOM 757 N N . SER A 1 102 ? -7.836 -3.022 10.876 1.00 91.25 102 SER A N 1
ATOM 758 C CA . SER A 1 102 ? -8.884 -3.948 11.323 1.00 91.25 102 SER A CA 1
ATOM 759 C C . SER A 1 102 ? -8.797 -4.190 12.838 1.00 91.25 102 SER A C 1
ATOM 761 O O . SER A 1 102 ? -7.808 -4.750 13.317 1.00 91.25 102 SER A O 1
ATOM 763 N N . PRO A 1 103 ? -9.802 -3.761 13.619 1.00 92.56 103 PRO A N 1
ATOM 764 C CA . PRO A 1 103 ? -9.885 -4.017 15.043 1.00 92.56 103 PRO A CA 1
ATOM 765 C C . PRO A 1 103 ? -10.624 -5.331 15.332 1.00 92.56 103 PRO A C 1
ATOM 767 O O . PRO A 1 103 ? -11.571 -5.726 14.645 1.00 92.56 103 PRO A O 1
ATOM 770 N N . ALA A 1 104 ? -10.235 -5.987 16.417 1.00 90.75 104 ALA A N 1
ATOM 771 C CA . ALA A 1 104 ? -10.882 -7.176 16.949 1.00 90.75 104 ALA A CA 1
ATOM 772 C C . ALA A 1 104 ? -10.761 -7.225 18.470 1.00 90.75 104 ALA A C 1
ATOM 774 O O . ALA A 1 104 ? -9.927 -6.552 19.066 1.00 90.75 104 ALA A O 1
ATOM 775 N N . GLU A 1 105 ? -11.622 -8.004 19.124 1.00 90.06 105 GLU A N 1
ATOM 776 C CA . GLU A 1 105 ? -11.502 -8.210 20.572 1.00 90.06 105 GLU A CA 1
ATOM 777 C C . GLU A 1 105 ? -10.194 -8.930 20.911 1.00 90.06 105 GLU A C 1
ATOM 779 O O . GLU A 1 105 ? -9.525 -8.597 21.882 1.00 90.06 105 GLU A O 1
ATOM 784 N N . ASN A 1 106 ? -9.836 -9.915 20.091 1.00 86.44 106 ASN A N 1
ATOM 785 C CA . ASN A 1 106 ? -8.625 -10.695 20.236 1.00 86.44 106 ASN A CA 1
ATOM 786 C C . ASN A 1 106 ? -8.191 -11.186 18.856 1.00 86.44 106 ASN A C 1
ATOM 788 O O . ASN A 1 106 ? -9.013 -11.688 18.086 1.00 86.44 106 ASN A O 1
ATOM 792 N N . ILE A 1 107 ? -6.898 -11.076 18.573 1.00 85.19 107 ILE A N 1
ATOM 793 C CA . ILE A 1 107 ? -6.258 -11.626 17.385 1.00 85.19 107 ILE A CA 1
ATOM 794 C C . ILE A 1 107 ? -5.288 -12.722 17.849 1.00 85.19 107 ILE A C 1
ATOM 796 O O . ILE A 1 107 ? -4.146 -12.425 18.248 1.00 85.19 107 ILE A O 1
ATOM 800 N N . PRO A 1 108 ? -5.730 -13.997 17.807 1.00 81.81 108 PRO A N 1
ATOM 801 C CA . PRO A 1 108 ? -4.910 -15.136 18.188 1.00 81.81 108 PRO A CA 1
ATOM 802 C C . PRO A 1 108 ? -3.579 -15.136 17.443 1.00 81.81 108 PRO A C 1
ATOM 804 O O . PRO A 1 108 ? -3.540 -14.931 16.232 1.00 81.81 108 PRO A O 1
ATOM 807 N N . GLN A 1 109 ? -2.489 -15.422 18.156 1.00 80.88 109 GLN A N 1
ATOM 808 C CA . GLN A 1 109 ? -1.143 -15.427 17.578 1.00 80.88 109 GLN A CA 1
ATOM 809 C C . GLN A 1 109 ? -1.033 -16.365 16.367 1.00 80.88 109 GLN A C 1
ATOM 811 O O . GLN A 1 109 ? -0.456 -15.989 15.358 1.00 80.88 109 GLN A O 1
ATOM 816 N N . ALA A 1 110 ? -1.693 -17.527 16.416 1.00 76.94 110 ALA A N 1
ATOM 817 C CA . ALA A 1 110 ? -1.721 -18.495 15.317 1.00 76.94 110 ALA A CA 1
ATOM 818 C C . ALA A 1 110 ? -2.381 -17.982 14.021 1.00 76.94 110 ALA A C 1
ATOM 820 O O . ALA A 1 110 ? -2.252 -18.621 12.978 1.00 76.94 110 ALA A O 1
ATOM 821 N N . LEU A 1 111 ? -3.121 -16.870 14.083 1.00 73.75 111 LEU A N 1
ATOM 822 C CA . LEU A 1 111 ? -3.723 -16.233 12.914 1.00 73.75 111 LEU A CA 1
ATOM 823 C C . LEU A 1 111 ? -2.905 -15.034 12.416 1.00 73.75 111 LEU A C 1
ATOM 825 O O . LEU A 1 111 ? -3.142 -14.590 11.300 1.00 73.75 111 LEU A O 1
ATOM 829 N N . ARG A 1 112 ? -1.944 -14.520 13.200 1.00 77.06 112 ARG A N 1
ATOM 830 C CA . ARG A 1 112 ? -1.202 -13.295 12.855 1.00 77.06 112 ARG A CA 1
ATOM 831 C C . ARG A 1 112 ? -0.279 -13.452 11.656 1.00 77.06 112 ARG A C 1
ATOM 833 O O . ARG A 1 112 ? -0.125 -12.505 10.890 1.00 77.06 112 ARG A O 1
ATOM 840 N N . ASP A 1 113 ? 0.273 -14.649 11.503 1.00 68.81 113 ASP A N 1
ATOM 841 C CA . ASP A 1 113 ? 1.243 -14.982 10.459 1.00 68.81 113 ASP A CA 1
ATOM 842 C C . ASP A 1 113 ? 0.593 -15.727 9.286 1.00 68.81 113 ASP A C 1
ATOM 844 O O . ASP A 1 113 ? 1.287 -16.252 8.417 1.00 68.81 113 ASP A O 1
ATOM 848 N N . ARG A 1 114 ? -0.746 -15.828 9.261 1.00 66.38 114 ARG A N 1
ATOM 849 C CA . ARG A 1 114 ? -1.440 -16.456 8.137 1.00 66.38 114 ARG A CA 1
ATOM 850 C C . ARG A 1 114 ? -1.411 -15.511 6.931 1.00 66.38 114 ARG A C 1
ATOM 852 O O . ARG A 1 114 ? -1.925 -14.395 7.030 1.00 66.38 114 ARG A O 1
ATOM 859 N N . PRO A 1 115 ? -0.846 -15.944 5.789 1.00 56.59 115 PRO A N 1
ATOM 860 C CA . PRO A 1 115 ? -1.010 -15.224 4.533 1.00 56.59 115 PRO A CA 1
ATOM 861 C C . PRO A 1 115 ? -2.496 -15.144 4.168 1.00 56.59 115 PRO A C 1
ATOM 863 O O . PRO A 1 115 ? -3.265 -16.039 4.513 1.00 56.59 115 PRO A O 1
ATOM 866 N N . GLY A 1 116 ? -2.892 -14.100 3.449 1.00 58.78 116 GLY A N 1
ATOM 867 C CA . GLY A 1 116 ? -4.249 -13.925 2.940 1.00 58.78 116 GLY A CA 1
ATOM 868 C C . GLY A 1 116 ? -5.133 -13.125 3.884 1.00 58.78 116 GLY A C 1
ATOM 869 O O . GLY A 1 116 ? -5.463 -11.992 3.548 1.00 58.78 116 GLY A O 1
ATOM 870 N N . SER A 1 117 ? -5.478 -13.667 5.059 1.00 56.53 117 SER A N 1
ATOM 871 C CA . SER A 1 117 ? -6.477 -13.078 5.966 1.00 56.53 117 SER A CA 1
ATOM 872 C C . SER A 1 117 ? -5.881 -12.299 7.159 1.00 56.53 117 SER A C 1
ATOM 874 O O . SER A 1 117 ? -4.997 -12.793 7.854 1.00 56.53 117 SER A O 1
ATOM 876 N N . LEU A 1 118 ? -6.383 -11.086 7.429 1.00 64.06 118 LEU A N 1
ATOM 877 C CA . LEU A 1 118 ? -6.098 -10.325 8.631 1.00 64.06 118 LEU A CA 1
ATOM 878 C C . LEU A 1 118 ? -7.135 -10.787 9.635 1.00 64.06 118 LEU A C 1
ATOM 880 O O . LEU A 1 118 ? -8.333 -10.713 9.347 1.00 64.06 118 LEU A O 1
ATOM 884 N N . PRO A 1 119 ? -6.712 -11.250 10.813 1.00 62.50 119 PRO A N 1
ATOM 885 C CA . PRO A 1 119 ? -7.667 -11.646 11.821 1.00 62.50 119 PRO A CA 1
ATOM 886 C C . PRO A 1 119 ? -8.329 -10.365 12.328 1.00 62.50 119 PRO A C 1
ATOM 888 O O . PRO A 1 119 ? -7.680 -9.562 12.994 1.00 62.50 119 PRO A O 1
ATOM 891 N N . GLY A 1 120 ? -9.603 -10.149 12.011 1.00 60.06 120 GLY A N 1
ATOM 892 C CA . GLY A 1 120 ? -10.345 -9.058 12.622 1.00 60.06 120 GLY A CA 1
ATOM 893 C C . GLY A 1 120 ? -11.733 -8.796 12.064 1.00 60.06 120 GLY A C 1
ATOM 894 O O . GLY A 1 120 ? -12.183 -9.456 11.130 1.00 60.06 120 GLY A O 1
ATOM 895 N N . GLY A 1 121 ? -12.445 -7.883 12.729 1.00 68.69 121 GLY A N 1
ATOM 896 C CA . GLY A 1 121 ? -13.779 -7.440 12.335 1.00 68.69 121 GLY A CA 1
ATOM 897 C C . GLY A 1 121 ? -13.740 -6.505 11.118 1.00 68.69 121 GLY A C 1
ATOM 898 O O . GLY A 1 121 ? -12.758 -6.490 10.369 1.00 68.69 121 GLY A O 1
ATOM 899 N N . PRO A 1 122 ? -14.793 -5.698 10.903 1.00 81.50 122 PRO A N 1
ATOM 900 C CA . PRO A 1 122 ? -14.829 -4.735 9.805 1.00 81.50 122 PRO A CA 1
ATOM 901 C C . PRO A 1 122 ? -13.591 -3.835 9.805 1.00 81.50 122 PRO A C 1
ATOM 903 O O . PRO A 1 122 ? -13.151 -3.391 10.860 1.00 81.50 122 PRO A O 1
ATOM 906 N N . ALA A 1 123 ? -13.021 -3.574 8.632 1.00 85.31 123 ALA A N 1
ATOM 907 C CA . ALA A 1 123 ? -11.798 -2.786 8.478 1.00 85.31 123 ALA A CA 1
ATOM 908 C C . ALA A 1 123 ? -12.051 -1.545 7.618 1.00 85.31 123 ALA A C 1
ATOM 910 O O . ALA A 1 123 ? -13.067 -1.439 6.928 1.00 85.31 123 ALA A O 1
ATOM 911 N N . VAL A 1 124 ? -11.101 -0.616 7.649 1.00 87.69 124 VAL A N 1
ATOM 912 C CA . VAL A 1 124 ? -11.084 0.551 6.766 1.00 87.69 124 VAL A CA 1
ATOM 913 C C . VAL A 1 124 ? -9.720 0.684 6.102 1.00 87.69 124 VAL A C 1
ATOM 915 O O . VAL A 1 124 ? -8.716 0.257 6.671 1.00 87.69 124 VAL A O 1
ATOM 918 N N . VAL A 1 125 ? -9.689 1.273 4.907 1.00 87.75 125 VAL A N 1
ATOM 919 C CA . VAL A 1 125 ? -8.448 1.646 4.220 1.00 87.75 125 VAL A CA 1
ATOM 920 C C . VAL A 1 125 ? -8.235 3.148 4.384 1.00 87.75 125 VAL A C 1
ATOM 922 O O . VAL A 1 125 ? -9.141 3.932 4.098 1.00 87.75 125 VAL A O 1
ATOM 925 N N . VAL A 1 126 ? -7.051 3.534 4.856 1.00 90.12 126 VAL A N 1
ATOM 926 C CA . VAL A 1 126 ? -6.617 4.928 5.029 1.00 90.12 126 VAL A CA 1
ATOM 927 C C . VAL A 1 126 ? -5.329 5.139 4.234 1.00 90.12 126 VAL A C 1
ATOM 929 O O . VAL A 1 126 ? -4.501 4.235 4.138 1.00 90.12 126 VAL A O 1
ATOM 932 N N . TRP A 1 127 ? -5.169 6.324 3.650 1.00 87.69 127 TRP A N 1
ATOM 933 C CA . TRP A 1 127 ? -4.027 6.682 2.807 1.00 87.69 127 TRP A CA 1
ATOM 934 C C . TRP A 1 127 ? -3.065 7.614 3.542 1.00 87.69 127 TRP A C 1
ATOM 936 O O . TRP A 1 127 ? -3.526 8.559 4.183 1.00 87.69 127 TRP A O 1
ATOM 946 N N . GLY A 1 128 ? -1.751 7.389 3.393 1.00 79.81 128 GLY A N 1
ATOM 947 C CA . GLY A 1 128 ? -0.686 8.281 3.898 1.00 79.81 128 GLY A CA 1
ATOM 948 C C . GLY A 1 128 ? -0.689 9.690 3.290 1.00 79.81 128 GLY A C 1
ATOM 949 O O . GLY A 1 128 ? -0.030 10.596 3.775 1.00 79.81 128 GLY A O 1
ATOM 950 N N . GLY A 1 129 ? -1.492 9.874 2.249 1.00 76.25 129 GLY A N 1
ATOM 951 C CA . GLY A 1 129 ? -1.733 11.112 1.534 1.00 76.25 129 GLY A CA 1
ATOM 952 C C . GLY A 1 129 ? -2.450 10.758 0.239 1.00 76.25 129 GLY A C 1
ATOM 953 O O . GLY A 1 129 ? -2.195 9.702 -0.342 1.00 76.25 129 GLY A O 1
ATOM 954 N N . TYR A 1 130 ? -3.383 11.594 -0.213 1.00 68.62 130 TYR A N 1
ATOM 955 C CA . TYR A 1 130 ? -3.944 11.414 -1.551 1.00 68.62 130 TYR A CA 1
ATOM 956 C C . TYR A 1 130 ? -3.013 12.102 -2.554 1.00 68.62 130 TYR A C 1
ATOM 958 O O . TYR A 1 130 ? -2.636 13.250 -2.294 1.00 68.62 130 TYR A O 1
ATOM 966 N N . PRO A 1 131 ? -2.634 11.460 -3.675 1.00 70.88 131 PRO A N 1
ATOM 967 C CA . PRO A 1 131 ? -1.788 12.108 -4.668 1.00 70.88 131 PRO A CA 1
ATOM 968 C C . PRO A 1 131 ? -2.444 13.417 -5.111 1.00 70.88 131 PRO A C 1
ATOM 970 O O . PRO A 1 131 ? -3.605 13.435 -5.531 1.00 70.88 131 PRO A O 1
ATOM 973 N N . THR A 1 132 ? -1.721 14.527 -4.988 1.00 71.38 132 THR A N 1
ATOM 974 C CA . THR A 1 132 ? -2.207 15.822 -5.462 1.00 71.38 132 THR A CA 1
ATOM 975 C C . THR A 1 132 ? -1.795 15.999 -6.918 1.00 71.38 132 THR A C 1
ATOM 977 O O . THR A 1 132 ? -0.643 15.788 -7.295 1.00 71.38 132 THR A O 1
ATOM 980 N N . GLY A 1 133 ? -2.768 16.339 -7.763 1.00 77.38 133 GLY A N 1
ATOM 981 C CA . GLY A 1 133 ? -2.514 16.629 -9.168 1.00 77.38 133 GLY A CA 1
ATOM 982 C C . GLY A 1 133 ? -1.832 17.987 -9.308 1.00 77.38 133 GLY A C 1
ATOM 983 O O . GLY A 1 133 ? -2.421 19.011 -8.963 1.00 77.38 133 GLY A O 1
ATOM 984 N N . VAL A 1 134 ? -0.618 18.012 -9.846 1.00 75.81 134 VAL A N 1
ATOM 985 C CA . VAL A 1 134 ? 0.098 19.231 -10.233 1.00 75.81 134 VAL A CA 1
ATOM 986 C C . VAL A 1 134 ? 0.138 19.272 -11.757 1.00 75.81 134 VAL A C 1
ATOM 988 O O . VAL A 1 134 ? 0.681 18.373 -12.391 1.00 75.81 134 VAL A O 1
ATOM 991 N N . ASN A 1 135 ? -0.466 20.298 -12.364 1.00 81.94 135 ASN A N 1
ATOM 992 C CA . ASN A 1 135 ? -0.526 20.473 -13.825 1.00 81.94 135 ASN A CA 1
ATOM 993 C C . ASN A 1 135 ? -1.093 19.260 -14.597 1.00 81.94 135 ASN A C 1
ATOM 995 O O . ASN A 1 135 ? -0.634 18.956 -15.693 1.00 81.94 135 ASN A O 1
ATOM 999 N N . GLY A 1 136 ? -2.082 18.558 -14.032 1.00 81.56 136 GLY A N 1
ATOM 1000 C CA . GLY A 1 136 ? -2.669 17.366 -14.662 1.00 81.56 136 GLY A CA 1
ATOM 1001 C C . GLY A 1 136 ? -1.826 16.093 -14.524 1.00 81.56 136 GLY A C 1
ATOM 1002 O O . GLY A 1 136 ? -2.133 15.094 -15.160 1.00 81.56 136 GLY A O 1
ATOM 1003 N N . SER A 1 137 ? -0.787 16.121 -13.686 1.00 86.25 137 SER A N 1
ATOM 1004 C CA . SER A 1 137 ? 0.019 14.961 -13.314 1.00 86.25 137 SER A CA 1
ATOM 1005 C C . SER A 1 137 ? -0.112 14.699 -11.817 1.00 86.25 137 SER A C 1
ATOM 1007 O O . SER A 1 137 ? 0.128 15.580 -10.995 1.00 86.25 137 SER A O 1
ATOM 1009 N N . TYR A 1 138 ? -0.444 13.471 -11.452 1.00 88.12 138 TYR A N 1
ATOM 1010 C CA . TYR A 1 138 ? -0.511 12.994 -10.079 1.00 88.12 138 TYR A CA 1
ATOM 1011 C C . TYR A 1 138 ? 0.805 12.319 -9.729 1.00 88.12 138 TYR A C 1
ATOM 1013 O O . TYR A 1 138 ? 1.147 11.298 -10.320 1.00 88.12 138 TYR A O 1
ATOM 1021 N N . GLN A 1 139 ? 1.543 12.907 -8.794 1.00 87.00 139 GLN A N 1
ATOM 1022 C CA . GLN A 1 139 ? 2.795 12.344 -8.297 1.00 87.00 139 GLN A CA 1
ATOM 1023 C C . GLN A 1 139 ? 2.499 11.373 -7.159 1.00 87.00 139 GLN A C 1
ATOM 1025 O O . GLN A 1 139 ? 1.696 11.680 -6.276 1.00 87.00 139 GLN A O 1
ATOM 1030 N N . PHE A 1 140 ? 3.137 10.212 -7.171 1.00 83.19 140 PHE A N 1
ATOM 1031 C CA . PHE A 1 140 ? 2.946 9.192 -6.149 1.00 83.19 140 PHE A CA 1
ATOM 1032 C C . PHE A 1 140 ? 4.235 8.416 -5.899 1.00 83.19 140 PHE A C 1
ATOM 1034 O O . PHE A 1 140 ? 5.179 8.461 -6.688 1.00 83.19 140 PHE A O 1
ATOM 1041 N N . THR A 1 141 ? 4.257 7.675 -4.799 1.00 82.94 141 THR A N 1
ATOM 1042 C CA . THR A 1 141 ? 5.319 6.724 -4.495 1.00 82.94 141 THR A CA 1
ATOM 1043 C C . THR A 1 141 ? 4.724 5.338 -4.327 1.00 82.94 141 THR A C 1
ATOM 1045 O O . THR A 1 141 ? 3.644 5.167 -3.763 1.00 82.94 141 THR A O 1
ATOM 1048 N N . ALA A 1 142 ? 5.435 4.328 -4.798 1.00 81.44 142 ALA A N 1
ATOM 1049 C CA . ALA A 1 142 ? 5.082 2.938 -4.575 1.00 81.44 142 ALA A CA 1
ATOM 1050 C C . ALA A 1 142 ? 6.284 2.194 -4.007 1.00 81.44 142 ALA A C 1
ATOM 1052 O O . ALA A 1 142 ? 7.431 2.619 -4.139 1.00 81.44 142 ALA A O 1
ATOM 1053 N N . SER A 1 143 ? 6.019 1.077 -3.359 1.00 82.19 143 SER A N 1
ATOM 1054 C CA . SER A 1 143 ? 7.055 0.167 -2.908 1.00 82.19 143 SER A CA 1
ATOM 1055 C C . SER A 1 143 ? 6.509 -1.246 -2.915 1.00 82.19 143 SER A C 1
ATOM 1057 O O . SER A 1 143 ? 5.305 -1.466 -3.034 1.00 82.19 143 SER A O 1
ATOM 1059 N N . GLY A 1 144 ? 7.392 -2.220 -2.804 1.00 76.88 144 GLY A N 1
ATOM 1060 C CA . GLY A 1 144 ? 6.978 -3.603 -2.662 1.00 76.88 144 GLY A CA 1
ATOM 1061 C C . GLY A 1 144 ? 8.124 -4.455 -2.167 1.00 76.88 144 GLY A C 1
ATOM 1062 O O . GLY A 1 144 ? 9.291 -4.075 -2.257 1.00 76.88 144 GLY A O 1
ATOM 1063 N N . SER A 1 145 ? 7.780 -5.609 -1.610 1.00 77.00 145 SER A N 1
ATOM 1064 C CA . SER A 1 145 ? 8.764 -6.555 -1.105 1.00 77.00 145 SER A CA 1
ATOM 1065 C C . SER A 1 145 ? 9.503 -7.259 -2.248 1.00 77.00 145 SER A C 1
ATOM 1067 O O . SER A 1 145 ? 8.944 -7.556 -3.307 1.00 77.00 145 SER A O 1
ATOM 1069 N N . LEU A 1 146 ? 10.785 -7.534 -2.022 1.00 74.50 146 LEU A N 1
ATOM 1070 C CA . LEU A 1 146 ? 11.633 -8.374 -2.861 1.00 74.50 146 LEU A CA 1
ATOM 1071 C C . LEU A 1 146 ? 11.940 -9.686 -2.131 1.00 74.50 146 LEU A C 1
ATOM 1073 O O . LEU A 1 146 ? 12.149 -9.721 -0.916 1.00 74.50 146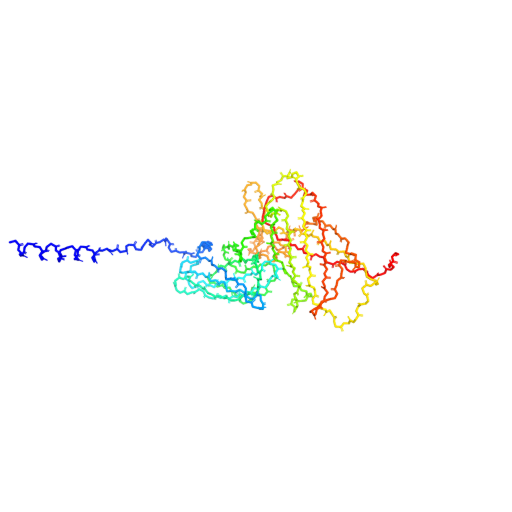 LEU A O 1
ATOM 1077 N N . GLY A 1 147 ? 11.974 -10.787 -2.885 1.00 70.56 147 GLY A N 1
ATOM 1078 C CA . GLY A 1 147 ? 12.268 -12.114 -2.341 1.00 70.56 147 GLY A CA 1
ATOM 1079 C C . GLY A 1 147 ? 11.287 -12.526 -1.238 1.00 70.56 147 GLY A C 1
ATOM 1080 O O . GLY A 1 147 ? 10.083 -12.596 -1.468 1.00 70.56 147 GLY A O 1
ATOM 1081 N N . ASN A 1 148 ? 11.812 -12.805 -0.042 1.00 68.56 148 ASN A N 1
ATOM 1082 C CA . ASN A 1 148 ? 11.028 -13.203 1.134 1.00 68.56 148 ASN A CA 1
ATOM 1083 C C . ASN A 1 148 ? 10.668 -12.013 2.054 1.00 68.56 148 ASN A C 1
ATOM 1085 O O . ASN A 1 148 ? 10.401 -12.231 3.233 1.00 68.56 148 ASN A O 1
ATOM 1089 N N . GLY A 1 149 ? 10.698 -10.773 1.548 1.00 69.38 149 GLY A N 1
ATOM 1090 C CA . GLY A 1 149 ? 10.384 -9.567 2.331 1.00 69.38 149 GLY A CA 1
ATOM 1091 C C . GLY A 1 149 ? 11.547 -9.015 3.156 1.00 69.38 149 GLY A C 1
ATOM 1092 O O . GLY A 1 149 ? 11.327 -8.266 4.098 1.00 69.38 149 GLY A O 1
ATOM 1093 N N . THR A 1 150 ? 12.787 -9.393 2.835 1.00 75.31 150 THR A N 1
ATOM 1094 C CA . THR A 1 150 ? 13.988 -8.845 3.494 1.00 75.31 150 THR A CA 1
ATOM 1095 C C . THR A 1 150 ? 14.432 -7.514 2.906 1.00 75.31 150 THR A C 1
ATOM 1097 O O . THR A 1 150 ? 15.100 -6.746 3.587 1.00 75.31 150 THR A O 1
ATOM 1100 N N . ASP A 1 151 ? 14.048 -7.253 1.659 1.00 79.50 151 ASP A N 1
ATOM 1101 C CA . ASP A 1 151 ? 14.393 -6.059 0.902 1.00 79.50 151 ASP A CA 1
ATOM 1102 C C . ASP A 1 151 ? 13.136 -5.497 0.241 1.00 79.50 151 ASP A C 1
ATOM 1104 O O . ASP A 1 151 ? 12.150 -6.215 0.035 1.00 79.50 151 ASP A O 1
ATOM 1108 N N . TYR A 1 152 ? 13.186 -4.222 -0.132 1.00 82.31 152 TYR A N 1
ATOM 1109 C CA . TYR A 1 152 ? 12.082 -3.534 -0.787 1.00 82.31 152 TYR A CA 1
ATOM 1110 C C . TYR A 1 152 ? 12.578 -2.816 -2.032 1.00 82.31 152 TYR A C 1
ATOM 1112 O O . TYR A 1 152 ? 13.653 -2.219 -2.024 1.00 82.31 152 TYR A O 1
ATOM 1120 N N . TRP A 1 153 ? 11.782 -2.842 -3.094 1.00 86.12 153 TRP A N 1
ATOM 1121 C CA . TRP A 1 153 ? 11.919 -1.860 -4.160 1.00 86.12 153 TRP A CA 1
ATOM 1122 C C . TRP A 1 153 ? 11.091 -0.628 -3.803 1.00 86.12 153 TRP A C 1
ATOM 1124 O O . TRP A 1 153 ? 10.069 -0.719 -3.116 1.00 86.12 153 TRP A O 1
ATOM 1134 N N . THR A 1 154 ? 11.526 0.525 -4.289 1.00 87.38 154 THR A N 1
ATOM 1135 C CA . THR A 1 154 ? 10.775 1.778 -4.205 1.00 87.38 154 THR A CA 1
ATOM 1136 C C . THR A 1 154 ? 10.586 2.334 -5.604 1.00 87.38 154 THR A C 1
ATOM 1138 O O . THR A 1 154 ? 11.351 2.027 -6.515 1.00 87.38 154 THR A O 1
ATOM 1141 N N . ALA A 1 155 ? 9.546 3.125 -5.803 1.00 88.75 155 ALA A N 1
ATOM 1142 C CA . ALA A 1 155 ? 9.320 3.834 -7.042 1.00 88.75 155 ALA A CA 1
ATOM 1143 C C . ALA A 1 155 ? 8.761 5.218 -6.757 1.00 88.75 155 ALA A C 1
ATOM 1145 O O . ALA A 1 155 ? 7.869 5.372 -5.920 1.00 88.75 155 ALA A O 1
ATOM 1146 N N . SER A 1 156 ? 9.252 6.193 -7.506 1.00 89.50 156 SER A N 1
ATOM 1147 C CA . SER A 1 156 ? 8.593 7.484 -7.669 1.00 89.50 156 SER A CA 1
ATOM 1148 C C . SER A 1 156 ? 7.884 7.463 -9.010 1.00 89.50 156 SER A C 1
ATOM 1150 O O . SER A 1 156 ? 8.444 6.997 -9.998 1.00 89.50 156 SER A O 1
ATOM 1152 N N . GLY A 1 157 ? 6.638 7.910 -9.043 1.00 88.94 157 GLY A N 1
ATOM 1153 C CA . GLY A 1 157 ? 5.809 7.782 -10.224 1.00 88.94 157 GLY A CA 1
ATOM 1154 C C . GLY A 1 157 ? 4.963 9.002 -10.502 1.00 88.94 157 GLY A C 1
ATOM 1155 O O . GLY A 1 157 ? 4.635 9.784 -9.608 1.00 88.94 157 GLY A O 1
ATOM 1156 N N . SER A 1 158 ? 4.568 9.122 -11.762 1.00 91.62 158 SER A N 1
ATOM 1157 C CA . SER A 1 158 ? 3.606 10.111 -12.211 1.00 91.62 158 SER A CA 1
ATOM 1158 C C . SER A 1 158 ? 2.530 9.457 -13.067 1.00 91.62 158 SER A C 1
ATOM 1160 O O . SER A 1 158 ? 2.823 8.604 -13.902 1.00 91.62 158 SER A O 1
ATOM 1162 N N . ALA A 1 159 ? 1.275 9.827 -12.827 1.00 90.25 159 ALA A N 1
ATOM 1163 C CA . ALA A 1 159 ? 0.131 9.381 -13.612 1.00 90.25 159 ALA A CA 1
ATOM 1164 C C . ALA A 1 159 ? -0.660 10.585 -14.122 1.00 90.25 159 ALA A C 1
ATOM 1166 O O . ALA A 1 159 ? -0.828 11.564 -13.394 1.00 90.25 159 ALA A O 1
ATOM 1167 N N . ASN A 1 160 ? -1.214 10.513 -15.328 1.00 90.00 160 ASN A N 1
ATOM 1168 C CA . ASN A 1 160 ? -2.152 11.535 -15.807 1.00 90.00 160 ASN A CA 1
ATOM 1169 C C . ASN A 1 160 ? -3.486 11.528 -15.038 1.00 90.00 160 ASN A C 1
ATOM 1171 O O . ASN A 1 160 ? -4.157 12.553 -14.943 1.00 90.00 160 ASN A O 1
ATOM 1175 N N . GLN A 1 161 ? -3.857 10.387 -14.454 1.00 84.56 161 GLN A N 1
ATOM 1176 C CA . GLN A 1 161 ? -5.034 10.239 -13.604 1.00 84.56 161 GLN A CA 1
ATOM 1177 C C . GLN A 1 161 ? -4.878 9.059 -12.638 1.00 84.56 161 GLN A C 1
ATOM 1179 O O . GLN A 1 161 ? -4.154 8.104 -12.906 1.00 84.56 161 GLN A O 1
ATOM 1184 N N . ILE A 1 162 ? -5.560 9.137 -11.496 1.00 77.75 162 ILE A N 1
ATOM 1185 C CA . ILE A 1 162 ? -5.538 8.113 -10.429 1.00 77.75 162 ILE A CA 1
ATOM 1186 C C . ILE A 1 162 ? -6.929 7.563 -10.101 1.00 77.75 162 ILE A C 1
ATOM 1188 O O . ILE A 1 162 ? -7.061 6.587 -9.368 1.00 77.75 162 ILE A O 1
ATOM 1192 N N . ALA A 1 163 ? -7.965 8.199 -10.640 1.00 80.19 163 ALA A N 1
ATOM 1193 C CA . ALA A 1 163 ? -9.333 7.722 -10.626 1.00 80.19 163 ALA A CA 1
ATOM 1194 C C . ALA A 1 163 ? -9.746 7.544 -12.082 1.00 80.19 163 ALA A C 1
ATOM 1196 O O . ALA A 1 163 ? -9.528 8.445 -12.888 1.00 80.19 163 ALA A O 1
ATOM 1197 N N . PHE A 1 164 ? -10.295 6.377 -12.393 1.00 77.69 164 PHE A N 1
ATOM 1198 C CA . PHE A 1 164 ? -10.676 6.004 -13.746 1.00 77.69 164 PHE A CA 1
ATOM 1199 C C . PHE A 1 164 ? -12.153 5.650 -13.766 1.00 77.69 164 PHE A C 1
ATOM 1201 O O . PHE A 1 164 ? -12.646 4.960 -12.866 1.00 77.69 164 PHE A O 1
ATOM 1208 N N . GLU A 1 165 ? -12.838 6.087 -14.812 1.00 79.25 165 GLU A N 1
ATOM 1209 C CA . GLU A 1 165 ? -14.194 5.662 -15.121 1.00 79.25 165 GLU A CA 1
ATOM 1210 C C . GLU A 1 165 ? -14.173 4.596 -16.223 1.00 79.25 165 GLU A C 1
ATOM 1212 O O . GLU A 1 165 ? -13.298 4.555 -17.091 1.00 79.25 165 GLU A O 1
ATOM 1217 N N . THR A 1 166 ? -15.145 3.682 -16.191 1.00 68.94 166 THR A N 1
ATOM 1218 C CA . THR A 1 166 ? -15.295 2.694 -17.264 1.00 68.94 166 THR A CA 1
ATOM 1219 C C . THR A 1 166 ? -15.545 3.417 -18.586 1.00 68.94 166 THR A C 1
ATOM 1221 O O . THR A 1 166 ? -16.510 4.170 -18.705 1.00 68.94 166 THR A O 1
ATOM 1224 N N . GLY A 1 167 ? -14.715 3.150 -19.597 1.00 67.88 167 GLY A N 1
ATOM 1225 C CA . GLY A 1 167 ? -14.816 3.811 -20.898 1.00 67.88 167 GLY A CA 1
ATOM 1226 C C . GLY A 1 167 ? -14.095 5.153 -20.991 1.00 67.88 167 GLY A C 1
ATOM 1227 O O . GLY A 1 167 ? -14.342 5.876 -21.958 1.00 67.88 167 GLY A O 1
ATOM 1228 N N . ASP A 1 168 ? -13.217 5.480 -20.036 1.00 78.44 168 ASP A N 1
ATOM 1229 C CA . ASP A 1 168 ? -12.386 6.681 -20.106 1.00 78.44 168 ASP A CA 1
ATOM 1230 C C . ASP A 1 168 ? -11.675 6.785 -21.473 1.00 78.44 168 ASP A C 1
ATOM 1232 O O . ASP A 1 168 ? -10.998 5.840 -21.905 1.00 78.44 168 ASP A O 1
ATOM 1236 N N . PRO A 1 169 ? -11.827 7.913 -22.195 1.00 78.62 169 PRO A N 1
ATOM 1237 C CA . PRO A 1 169 ? -11.271 8.057 -23.537 1.00 78.62 169 PRO A CA 1
ATOM 1238 C C . PRO A 1 169 ? -9.756 8.275 -23.515 1.00 78.62 169 PRO A C 1
ATOM 1240 O O . PRO A 1 169 ? -9.091 8.061 -24.528 1.00 78.62 169 PRO A O 1
ATOM 1243 N N . ASN A 1 170 ? -9.215 8.716 -22.378 1.00 84.62 170 ASN A N 1
ATOM 1244 C CA . ASN A 1 170 ? -7.800 9.007 -22.225 1.00 84.62 170 ASN A CA 1
ATOM 1245 C C . ASN A 1 170 ? -7.045 7.730 -21.833 1.00 84.62 170 ASN A C 1
ATOM 1247 O O . ASN A 1 170 ? -7.459 7.047 -20.891 1.00 84.62 170 ASN A O 1
ATOM 1251 N N . PRO A 1 171 ? -5.932 7.401 -22.509 1.00 85.56 171 PRO A N 1
ATOM 1252 C CA . PRO A 1 171 ? -5.089 6.305 -22.067 1.00 85.56 171 PRO A CA 1
ATOM 1253 C C . PRO A 1 171 ? -4.492 6.614 -20.691 1.00 85.56 171 PRO A C 1
ATOM 1255 O O . PRO A 1 171 ? -4.236 7.772 -20.353 1.00 85.56 171 PRO A O 1
ATOM 1258 N N . LEU A 1 172 ? -4.242 5.569 -19.904 1.00 86.62 172 LEU A N 1
ATOM 1259 C CA . LEU A 1 172 ? -3.354 5.660 -18.756 1.00 86.62 172 LEU A CA 1
ATOM 1260 C C . LEU A 1 172 ? -1.956 5.999 -19.268 1.00 86.62 172 LEU A C 1
ATOM 1262 O O . LEU A 1 172 ? -1.367 5.212 -20.008 1.00 86.62 172 LEU A O 1
ATOM 1266 N N . GLN A 1 173 ? -1.444 7.142 -18.824 1.00 91.94 173 GLN A N 1
ATOM 1267 C CA . GLN A 1 173 ? -0.050 7.528 -18.971 1.00 91.94 173 GLN A CA 1
ATOM 1268 C C . GLN A 1 173 ? 0.581 7.444 -17.590 1.00 91.94 173 GLN A C 1
ATOM 1270 O O . GLN A 1 173 ? 0.223 8.216 -16.697 1.00 91.94 173 GLN A O 1
ATOM 1275 N N . LEU A 1 174 ? 1.458 6.461 -17.414 1.00 91.62 174 LEU A N 1
ATOM 1276 C CA . LEU A 1 174 ? 2.142 6.177 -16.163 1.00 91.62 174 LEU A CA 1
ATOM 1277 C C . LEU A 1 174 ? 3.644 6.130 -16.408 1.00 91.62 174 LEU A C 1
ATOM 1279 O O . LEU A 1 174 ? 4.116 5.315 -17.199 1.00 91.62 174 LEU A O 1
ATOM 1283 N N . GLU A 1 175 ? 4.391 6.942 -15.677 1.00 93.62 175 GLU A N 1
ATOM 1284 C CA . GLU A 1 175 ? 5.844 6.833 -15.593 1.00 93.62 175 GLU A CA 1
ATOM 1285 C C . GLU A 1 175 ? 6.229 6.400 -14.180 1.00 93.62 175 GLU A C 1
ATOM 1287 O O . GLU A 1 175 ? 5.689 6.926 -13.207 1.00 93.62 175 GLU A O 1
ATOM 1292 N N . LEU A 1 176 ? 7.139 5.435 -14.066 1.00 92.94 176 LEU A N 1
ATOM 1293 C CA . LEU A 1 176 ? 7.704 4.971 -12.802 1.00 92.94 176 LEU A CA 1
ATOM 1294 C C . LEU A 1 176 ? 9.227 4.956 -12.906 1.00 92.94 176 LEU A C 1
ATOM 1296 O O . LEU A 1 176 ? 9.775 4.264 -13.761 1.00 92.94 176 LEU A O 1
ATOM 1300 N N . ASP A 1 177 ? 9.892 5.634 -11.983 1.00 93.12 177 ASP A N 1
ATOM 1301 C CA . ASP A 1 177 ? 11.318 5.480 -11.720 1.00 93.12 177 ASP A CA 1
ATOM 1302 C C . ASP A 1 177 ? 11.480 4.520 -10.541 1.00 93.12 177 ASP A C 1
ATOM 1304 O O . ASP A 1 177 ? 11.264 4.886 -9.383 1.00 93.12 177 ASP A O 1
ATOM 1308 N N . VAL A 1 178 ? 11.804 3.264 -10.842 1.00 91.50 178 VAL A N 1
ATOM 1309 C CA . VAL A 1 178 ? 11.881 2.169 -9.870 1.00 91.50 178 VAL A CA 1
ATOM 1310 C C . VAL A 1 178 ? 13.321 1.958 -9.443 1.00 91.50 178 VAL A C 1
ATOM 1312 O O . VAL A 1 178 ? 14.177 1.668 -10.271 1.00 91.50 178 VAL A O 1
ATOM 1315 N N . THR A 1 179 ? 13.582 2.019 -8.143 1.00 90.06 179 THR A N 1
ATOM 1316 C CA . THR A 1 179 ? 14.863 1.636 -7.551 1.00 90.06 179 T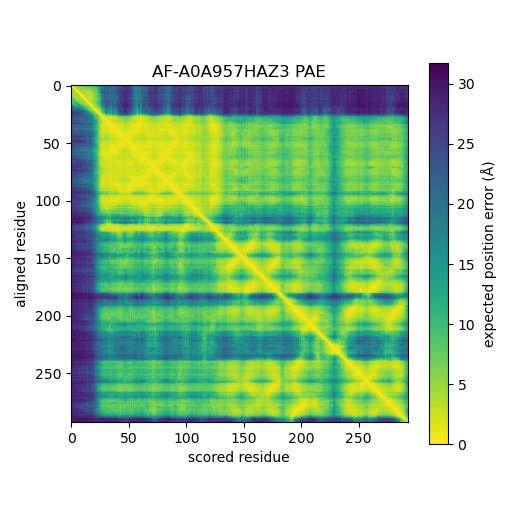HR A CA 1
ATOM 1317 C C . THR A 1 179 ? 14.762 0.246 -6.939 1.00 90.06 179 THR A C 1
ATOM 1319 O O . THR A 1 179 ? 13.970 -0.001 -6.027 1.00 90.06 179 THR A O 1
ATOM 1322 N N . ILE A 1 180 ? 15.596 -0.666 -7.432 1.00 86.44 180 ILE A N 1
ATOM 1323 C CA . ILE A 1 180 ? 15.734 -2.029 -6.919 1.00 86.44 180 ILE A CA 1
ATOM 1324 C C . ILE A 1 180 ? 17.094 -2.132 -6.215 1.00 86.44 180 ILE A C 1
ATOM 1326 O O . ILE A 1 180 ? 18.115 -1.883 -6.864 1.00 86.44 180 ILE A O 1
ATOM 1330 N N . PRO A 1 181 ? 17.149 -2.510 -4.925 1.00 84.75 181 PRO A N 1
ATOM 1331 C CA . PRO A 1 181 ? 18.397 -2.789 -4.225 1.00 84.75 181 PRO A CA 1
ATOM 1332 C C . PRO A 1 181 ? 19.257 -3.795 -4.990 1.00 84.75 181 PRO A C 1
ATOM 1334 O O . PRO A 1 181 ? 18.758 -4.793 -5.516 1.00 84.75 181 PRO A O 1
ATOM 1337 N N . ARG A 1 182 ? 20.563 -3.531 -5.081 1.00 73.38 182 ARG A N 1
ATOM 1338 C CA . ARG A 1 182 ? 21.480 -4.362 -5.872 1.00 73.38 182 ARG A CA 1
ATOM 1339 C C . ARG A 1 182 ? 21.568 -5.780 -5.283 1.00 73.38 182 ARG A C 1
ATOM 1341 O O . ARG A 1 182 ? 21.940 -5.907 -4.115 1.00 73.38 182 ARG A O 1
ATOM 1348 N N . PRO A 1 183 ? 21.368 -6.856 -6.065 1.00 58.44 183 PRO A N 1
ATOM 1349 C CA . PRO A 1 183 ? 21.960 -8.133 -5.704 1.00 58.44 183 PRO A CA 1
ATOM 1350 C C . PRO A 1 183 ? 23.490 -8.003 -5.771 1.00 58.44 183 PRO A C 1
ATOM 1352 O O . PRO A 1 183 ? 24.030 -7.294 -6.614 1.00 58.44 183 PRO A O 1
ATOM 1355 N N . VAL A 1 184 ? 24.191 -8.686 -4.866 1.00 50.81 184 VAL A N 1
ATOM 1356 C CA . VAL A 1 184 ? 25.622 -8.519 -4.519 1.00 50.81 184 VAL A CA 1
ATOM 1357 C C . VAL A 1 184 ? 26.613 -8.885 -5.657 1.00 50.81 184 VAL A C 1
ATOM 1359 O O . VAL A 1 184 ? 27.811 -8.995 -5.423 1.00 50.81 184 VAL A O 1
ATOM 1362 N N . ALA A 1 185 ? 26.162 -9.062 -6.903 1.00 54.81 185 ALA A N 1
ATOM 1363 C CA . ALA A 1 185 ? 27.013 -9.393 -8.047 1.00 54.81 185 ALA A CA 1
ATOM 1364 C C . ALA A 1 185 ? 26.974 -8.294 -9.122 1.00 54.81 185 ALA A C 1
ATOM 1366 O O . ALA A 1 185 ? 25.928 -7.703 -9.386 1.00 54.81 185 ALA A O 1
ATOM 1367 N N . GLU A 1 186 ? 28.120 -8.027 -9.752 1.00 62.44 186 GLU A N 1
ATOM 1368 C CA . GLU A 1 186 ? 28.219 -7.205 -10.962 1.00 62.44 186 GLU A CA 1
ATOM 1369 C C . GLU A 1 186 ? 27.445 -7.887 -12.097 1.00 62.44 186 GLU A C 1
ATOM 1371 O O . GLU A 1 186 ? 27.945 -8.782 -12.770 1.00 62.44 186 GLU A O 1
ATOM 1376 N N . VAL A 1 187 ? 26.180 -7.508 -12.256 1.00 63.81 187 VAL A N 1
ATOM 1377 C CA . VAL A 1 187 ? 25.352 -7.907 -13.393 1.00 63.81 187 VAL A CA 1
ATOM 1378 C C . VAL A 1 187 ? 25.686 -6.967 -14.551 1.00 63.81 187 VAL A C 1
ATOM 1380 O O . VAL A 1 187 ? 25.469 -5.760 -14.427 1.00 63.81 187 VAL A O 1
ATOM 1383 N N . ASP A 1 188 ? 26.222 -7.502 -15.651 1.00 73.44 188 ASP A N 1
ATOM 1384 C CA . ASP A 1 188 ? 26.330 -6.759 -16.910 1.00 73.44 188 ASP A CA 1
ATOM 1385 C C . ASP A 1 188 ? 24.925 -6.596 -17.489 1.00 73.44 188 ASP A C 1
ATOM 1387 O O . ASP A 1 188 ? 24.306 -7.565 -17.921 1.00 73.44 188 ASP A O 1
ATOM 1391 N N . LEU A 1 189 ? 24.392 -5.376 -17.447 1.00 71.00 189 LEU A N 1
ATOM 1392 C CA . LEU A 1 189 ? 23.020 -5.084 -17.866 1.00 71.00 189 LEU A CA 1
ATOM 1393 C C . LEU A 1 189 ? 22.798 -5.315 -19.368 1.00 71.00 189 LEU A C 1
ATOM 1395 O O . LEU A 1 189 ? 21.649 -5.467 -19.778 1.00 71.00 189 LEU A O 1
ATOM 1399 N N . ASN A 1 190 ? 23.868 -5.395 -20.166 1.00 73.56 190 ASN A N 1
ATOM 1400 C CA . ASN A 1 190 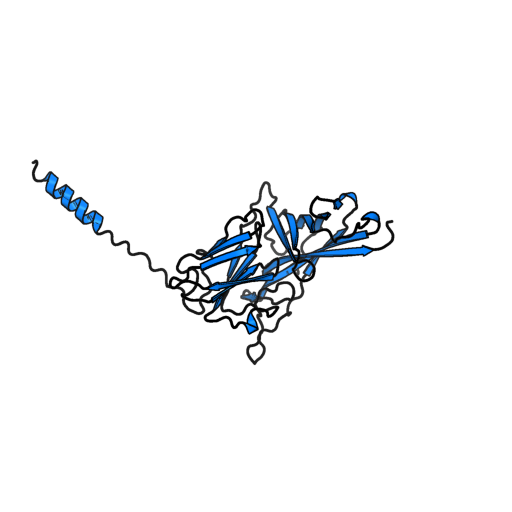? 23.785 -5.630 -21.608 1.00 73.56 190 ASN A CA 1
ATOM 1401 C C . ASN A 1 190 ? 23.289 -7.039 -21.959 1.00 73.56 190 ASN A C 1
ATOM 1403 O O . ASN A 1 190 ? 22.724 -7.240 -23.031 1.00 73.56 190 ASN A O 1
ATOM 1407 N N . ASP A 1 191 ? 23.433 -8.005 -21.050 1.00 77.06 191 ASP A N 1
ATOM 1408 C CA . ASP A 1 191 ? 23.017 -9.394 -21.280 1.00 77.06 191 ASP A CA 1
ATOM 1409 C C . ASP A 1 191 ? 21.543 -9.655 -20.926 1.00 77.06 191 ASP A C 1
ATOM 1411 O O . ASP A 1 191 ? 21.036 -10.779 -21.077 1.00 77.06 191 ASP A O 1
ATOM 1415 N N . PHE A 1 192 ? 20.841 -8.628 -20.437 1.00 75.56 192 PHE A N 1
ATOM 1416 C CA . PHE A 1 192 ? 19.497 -8.766 -19.901 1.00 75.56 192 PHE A CA 1
ATOM 1417 C C . PHE A 1 192 ? 18.494 -7.889 -20.624 1.00 75.56 192 PHE A C 1
ATOM 1419 O O . PHE A 1 192 ? 18.632 -6.676 -20.750 1.00 75.56 192 PHE A O 1
ATOM 1426 N N . ARG A 1 193 ? 17.382 -8.517 -20.993 1.00 83.31 193 ARG A N 1
ATOM 1427 C CA . ARG A 1 193 ? 16.166 -7.805 -21.353 1.00 83.31 193 ARG A CA 1
ATOM 1428 C C . ARG A 1 193 ? 15.267 -7.721 -20.131 1.00 83.31 193 ARG A C 1
ATOM 1430 O O . ARG A 1 193 ? 14.838 -8.752 -19.602 1.00 83.31 193 ARG A O 1
ATOM 1437 N N . VAL A 1 194 ? 14.957 -6.498 -19.715 1.00 87.12 194 VAL A N 1
ATOM 1438 C CA . VAL A 1 194 ? 14.052 -6.227 -18.598 1.00 87.12 194 VAL A CA 1
ATOM 1439 C C . VAL A 1 194 ? 12.676 -5.848 -19.143 1.00 87.12 194 VAL A C 1
ATOM 1441 O O . VAL A 1 194 ? 12.539 -4.990 -20.014 1.00 87.12 194 VAL A O 1
ATOM 1444 N N . ILE A 1 195 ? 11.643 -6.527 -18.655 1.00 89.94 195 ILE A N 1
ATOM 1445 C CA . ILE A 1 195 ? 10.246 -6.296 -19.025 1.00 89.94 195 ILE A CA 1
ATOM 1446 C C . ILE A 1 195 ? 9.484 -5.946 -17.750 1.00 89.94 195 ILE A C 1
ATOM 1448 O O . ILE A 1 195 ? 9.454 -6.738 -16.807 1.00 89.94 195 ILE A O 1
ATOM 1452 N N . GLY A 1 196 ? 8.868 -4.768 -17.719 1.00 90.25 196 GLY A N 1
ATOM 1453 C CA . GLY A 1 196 ? 7.981 -4.360 -16.637 1.00 90.25 196 GLY A CA 1
ATOM 1454 C C . GLY A 1 196 ? 6.529 -4.630 -17.001 1.00 90.25 196 GLY A C 1
ATOM 1455 O O . GLY A 1 196 ? 6.047 -4.174 -18.035 1.00 90.25 196 GLY A O 1
ATOM 1456 N N . GLN A 1 197 ? 5.824 -5.351 -16.140 1.00 91.12 197 GLN A N 1
ATOM 1457 C CA . GLN A 1 197 ? 4.391 -5.591 -16.239 1.00 91.12 197 GLN A CA 1
ATOM 1458 C C . GLN A 1 197 ? 3.676 -4.869 -15.103 1.00 91.12 197 GLN A C 1
ATOM 1460 O O . GLN A 1 197 ? 3.955 -5.111 -13.927 1.00 91.12 197 GLN A O 1
ATOM 1465 N N . LEU A 1 198 ? 2.741 -3.999 -15.469 1.00 86.94 198 LEU A N 1
ATOM 1466 C CA . LEU A 1 198 ? 1.827 -3.358 -14.541 1.00 86.94 198 LEU A CA 1
ATOM 1467 C C . LEU A 1 198 ? 0.590 -4.239 -14.391 1.00 86.94 198 LEU A C 1
ATOM 1469 O O . LEU A 1 198 ? -0.098 -4.530 -15.369 1.00 86.94 198 LEU A O 1
ATOM 1473 N N . GLU A 1 199 ? 0.309 -4.648 -13.165 1.00 87.06 199 GLU A N 1
ATOM 1474 C CA . GLU A 1 199 ? -0.832 -5.468 -12.782 1.00 87.06 199 GLU A CA 1
ATOM 1475 C C . GLU A 1 199 ? -1.732 -4.662 -11.835 1.00 87.06 199 GLU A C 1
ATOM 1477 O O . GLU A 1 199 ? -1.248 -3.961 -10.951 1.00 87.06 199 GLU A O 1
ATOM 1482 N N . LEU A 1 200 ? -3.049 -4.744 -12.008 1.00 82.31 200 LEU A N 1
ATOM 1483 C CA . LEU A 1 200 ? -4.013 -4.227 -11.041 1.00 82.31 200 LEU A CA 1
ATOM 1484 C C . LEU A 1 200 ? -4.563 -5.386 -10.225 1.00 82.31 200 LEU A C 1
ATOM 1486 O O . LEU A 1 200 ? -5.175 -6.313 -10.766 1.00 82.31 200 LEU A O 1
ATOM 1490 N N . ILE A 1 201 ? -4.373 -5.314 -8.912 1.00 82.25 201 ILE A N 1
ATOM 1491 C CA . ILE A 1 201 ? -4.865 -6.324 -7.991 1.00 82.25 201 ILE A CA 1
ATOM 1492 C C . ILE A 1 201 ? -6.110 -5.774 -7.280 1.00 82.25 201 ILE A C 1
ATOM 1494 O O . ILE A 1 201 ? -6.015 -4.768 -6.573 1.00 82.25 201 ILE A O 1
ATOM 1498 N N . PRO A 1 202 ? -7.291 -6.389 -7.462 1.00 80.19 202 PRO A N 1
ATOM 1499 C CA . PRO A 1 202 ? -8.523 -5.905 -6.847 1.00 80.19 202 PRO A CA 1
ATOM 1500 C C . PRO A 1 202 ? -8.486 -6.091 -5.334 1.00 80.19 202 PRO A C 1
ATOM 1502 O O . PRO A 1 202 ? -8.367 -7.216 -4.874 1.00 80.19 202 PRO A O 1
ATOM 1505 N N . VAL A 1 203 ? -8.673 -5.020 -4.564 1.00 77.88 203 VAL A N 1
ATOM 1506 C CA . VAL A 1 203 ? -8.879 -5.076 -3.105 1.00 77.88 203 VAL A CA 1
ATOM 1507 C C . VAL A 1 203 ? -10.370 -5.162 -2.789 1.00 77.88 203 VAL A C 1
ATOM 1509 O O . VAL A 1 203 ? -10.798 -5.967 -1.960 1.00 77.88 203 VAL A O 1
ATOM 1512 N N . VAL A 1 204 ? -11.168 -4.344 -3.475 1.00 79.44 204 VAL A N 1
ATOM 1513 C CA . VAL A 1 204 ? -12.630 -4.318 -3.378 1.00 79.44 204 VAL A CA 1
ATOM 1514 C C . VAL A 1 204 ? -13.186 -4.197 -4.784 1.00 79.44 204 VAL A C 1
ATOM 1516 O O . VAL A 1 204 ? -12.777 -3.306 -5.518 1.00 79.44 204 VAL A O 1
ATOM 1519 N N . VAL A 1 205 ? -14.147 -5.033 -5.151 1.00 82.69 205 VAL A N 1
ATOM 1520 C CA . VAL A 1 205 ? -14.885 -4.919 -6.414 1.00 82.69 205 VAL A CA 1
ATOM 1521 C C . VAL A 1 205 ? -16.359 -4.715 -6.127 1.00 82.69 205 VAL A C 1
ATOM 1523 O O . VAL A 1 205 ? -16.904 -5.279 -5.180 1.00 82.69 205 VAL A O 1
ATOM 1526 N N . ARG A 1 206 ? -17.026 -3.907 -6.943 1.00 82.06 206 ARG A N 1
ATOM 1527 C CA . ARG A 1 206 ? -18.472 -3.746 -6.885 1.00 82.06 206 ARG A CA 1
ATOM 1528 C C . ARG A 1 206 ? -19.136 -4.783 -7.776 1.00 82.06 206 ARG A C 1
ATOM 1530 O O . ARG A 1 206 ? -18.910 -4.797 -8.983 1.00 82.06 206 ARG A O 1
ATOM 1537 N N . GLN A 1 207 ? -19.977 -5.624 -7.187 1.00 79.81 207 GLN A N 1
ATOM 1538 C CA . GLN A 1 207 ? -20.818 -6.581 -7.905 1.00 79.81 207 GLN A CA 1
ATOM 1539 C C . GLN A 1 207 ? -22.270 -6.280 -7.550 1.00 79.81 207 GLN A C 1
ATOM 1541 O O . GLN A 1 207 ? -22.612 -6.146 -6.382 1.00 79.81 207 GLN A O 1
ATOM 1546 N N . ASN A 1 208 ? -23.125 -6.089 -8.558 1.00 81.38 208 ASN A N 1
ATOM 1547 C CA . ASN A 1 208 ? -24.538 -5.729 -8.365 1.00 81.38 208 ASN A CA 1
ATOM 1548 C C . ASN A 1 208 ? -24.768 -4.486 -7.472 1.00 81.38 208 ASN A C 1
ATOM 1550 O O . ASN A 1 208 ? -25.793 -4.371 -6.810 1.00 81.38 208 ASN A O 1
ATOM 1554 N N . GLY A 1 209 ? -23.816 -3.546 -7.457 1.00 78.62 209 GLY A N 1
ATOM 1555 C CA . GLY A 1 209 ? -23.873 -2.322 -6.647 1.00 78.62 209 GLY A CA 1
ATOM 1556 C C . GLY A 1 209 ? -23.315 -2.456 -5.225 1.00 78.62 209 GLY A C 1
ATOM 1557 O O . GLY A 1 209 ? -23.020 -1.431 -4.604 1.00 78.62 209 GLY A O 1
ATOM 1558 N N . GLU A 1 210 ? -23.084 -3.677 -4.743 1.00 77.25 210 GLU A N 1
ATOM 1559 C CA . GLU A 1 210 ? -22.510 -3.959 -3.425 1.00 77.25 210 GLU A CA 1
ATOM 1560 C C . GLU A 1 210 ? -20.987 -4.089 -3.494 1.00 77.25 210 GLU A C 1
ATOM 1562 O O . GLU A 1 210 ? -20.431 -4.536 -4.495 1.00 77.25 210 GLU A O 1
ATOM 1567 N N . ALA A 1 211 ? -20.295 -3.660 -2.437 1.00 78.81 211 ALA A N 1
ATOM 1568 C CA . ALA A 1 211 ? -18.844 -3.753 -2.337 1.00 78.81 211 ALA A CA 1
ATOM 1569 C C . ALA A 1 211 ? -18.436 -5.127 -1.787 1.00 78.81 211 ALA A C 1
ATOM 1571 O O . ALA A 1 211 ? -18.794 -5.484 -0.667 1.00 78.81 211 ALA A O 1
ATOM 1572 N N . HIS A 1 212 ? -17.638 -5.864 -2.555 1.00 73.81 212 HIS A N 1
ATOM 1573 C CA . HIS A 1 212 ? -17.104 -7.166 -2.181 1.00 73.81 212 HIS A CA 1
ATOM 1574 C C . HIS A 1 212 ? -15.592 -7.089 -2.045 1.00 73.81 212 HIS A C 1
ATOM 1576 O O . HIS A 1 212 ? -14.885 -6.716 -2.981 1.00 73.81 212 HIS A O 1
ATOM 1582 N N . ALA A 1 213 ? -15.090 -7.484 -0.882 1.00 75.06 213 ALA A N 1
ATOM 1583 C CA . ALA A 1 213 ? -13.669 -7.700 -0.693 1.00 75.06 213 ALA A CA 1
ATOM 1584 C C . ALA A 1 213 ? -13.172 -8.862 -1.563 1.00 75.06 213 ALA A C 1
ATOM 1586 O O . ALA A 1 213 ? -13.842 -9.895 -1.677 1.00 75.06 213 ALA A O 1
ATOM 1587 N N . VAL A 1 214 ? -11.985 -8.711 -2.146 1.00 72.50 214 VAL A N 1
ATOM 1588 C CA . VAL A 1 214 ? -11.345 -9.767 -2.937 1.00 72.50 214 VAL A CA 1
ATOM 1589 C C . VAL A 1 214 ? -10.072 -10.224 -2.236 1.00 72.50 214 VAL A C 1
ATOM 1591 O O . VAL A 1 214 ? -9.150 -9.431 -2.064 1.00 72.50 214 VAL A O 1
ATOM 1594 N N . SER A 1 215 ? -10.014 -11.503 -1.860 1.00 66.56 215 SER A N 1
ATOM 1595 C CA . SER A 1 215 ? -8.777 -12.125 -1.378 1.00 66.56 215 SER A CA 1
ATOM 1596 C C . SER A 1 215 ? -7.964 -12.617 -2.571 1.00 66.56 215 SER A C 1
ATOM 1598 O O . SER A 1 215 ? -8.460 -13.425 -3.362 1.00 66.56 215 SER A O 1
ATOM 1600 N N . THR A 1 216 ? -6.722 -12.159 -2.700 1.00 65.12 216 THR A N 1
ATOM 1601 C CA . THR A 1 216 ? -5.720 -12.730 -3.608 1.00 65.12 216 THR A CA 1
ATOM 1602 C C . THR A 1 216 ? -4.406 -12.882 -2.858 1.00 65.12 216 THR A C 1
ATOM 1604 O O . THR A 1 216 ? -4.137 -12.143 -1.903 1.00 65.12 216 THR A O 1
ATOM 1607 N N . ARG A 1 217 ? -3.545 -13.802 -3.305 1.00 63.56 217 ARG A N 1
ATOM 1608 C CA . ARG A 1 217 ? -2.197 -13.945 -2.737 1.00 63.56 217 ARG A CA 1
ATOM 1609 C C . ARG A 1 217 ? -1.416 -12.625 -2.704 1.00 63.56 217 ARG A C 1
ATOM 1611 O O . ARG A 1 217 ? -0.612 -12.430 -1.796 1.00 63.56 217 ARG A O 1
AT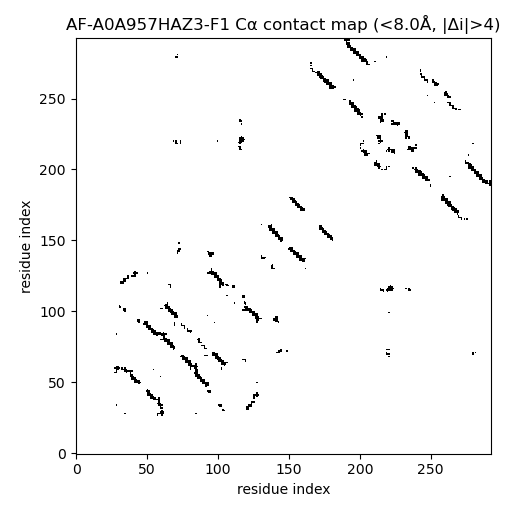OM 1618 N N . LEU A 1 218 ? -1.633 -11.753 -3.689 1.00 60.44 218 LEU A N 1
ATOM 1619 C CA . LEU A 1 218 ? -0.889 -10.504 -3.840 1.00 60.44 218 LEU A CA 1
ATOM 1620 C C . LEU A 1 218 ? -1.601 -9.288 -3.239 1.00 60.44 218 LEU A C 1
ATOM 1622 O O . LEU A 1 218 ? -0.919 -8.328 -2.908 1.00 60.44 218 LEU A O 1
ATOM 1626 N N . THR A 1 219 ? -2.931 -9.302 -3.054 1.00 57.22 219 THR A N 1
ATOM 1627 C CA . THR A 1 219 ? -3.561 -8.242 -2.250 1.00 57.22 219 THR A CA 1
ATOM 1628 C C . THR A 1 219 ? -3.156 -8.375 -0.806 1.00 57.22 219 THR A C 1
ATOM 1630 O O . THR A 1 219 ? -2.997 -7.361 -0.131 1.00 57.22 219 THR A O 1
ATOM 1633 N N . ASN A 1 220 ? -3.095 -9.631 -0.331 1.00 56.81 220 ASN A N 1
ATOM 1634 C CA . ASN A 1 220 ? -2.974 -9.975 1.075 1.00 56.81 220 ASN A CA 1
ATOM 1635 C C . ASN A 1 220 ? -3.814 -8.993 1.913 1.00 56.81 220 ASN A C 1
ATOM 1637 O O . ASN A 1 220 ? -3.353 -8.466 2.912 1.00 56.81 220 ASN A O 1
ATOM 1641 N N . ASN A 1 221 ? -5.018 -8.624 1.469 1.00 55.12 221 ASN A N 1
ATOM 1642 C CA . ASN A 1 221 ? -5.809 -7.558 2.098 1.00 55.12 221 ASN A CA 1
ATOM 1643 C C . ASN A 1 221 ? -6.611 -8.085 3.276 1.00 55.12 221 ASN A C 1
ATOM 1645 O O . ASN A 1 221 ? -7.499 -7.422 3.785 1.00 55.12 221 ASN A O 1
ATOM 1649 N N . GLY A 1 222 ? -6.356 -9.305 3.700 1.00 53.84 222 GLY A N 1
ATOM 1650 C CA . GLY A 1 222 ? -6.912 -9.809 4.916 1.00 53.84 222 GLY A CA 1
ATOM 1651 C C . GLY A 1 222 ? -8.352 -10.315 4.833 1.00 53.84 222 GLY A C 1
ATOM 1652 O O . GLY A 1 222 ? -8.858 -10.853 5.822 1.00 53.84 222 GLY A O 1
ATOM 1653 N N . TRP A 1 223 ? -9.013 -10.148 3.694 1.00 59.94 223 TRP A N 1
ATOM 1654 C CA . TRP A 1 223 ? -10.455 -10.275 3.577 1.00 59.94 223 TRP A CA 1
ATOM 1655 C C . TRP A 1 223 ? -10.846 -11.331 2.565 1.00 59.94 223 TRP A C 1
ATOM 1657 O O . TRP A 1 223 ? -10.496 -11.225 1.397 1.00 59.94 223 TRP A O 1
ATOM 1667 N N . SER A 1 224 ? -11.695 -12.264 2.985 1.00 57.41 224 SER A N 1
ATOM 1668 C CA . SER A 1 224 ? -12.423 -13.108 2.053 1.00 57.41 224 SER A CA 1
ATOM 1669 C C . SER A 1 224 ? -13.905 -12.764 2.063 1.00 57.41 224 SER A C 1
ATOM 1671 O O . SER A 1 224 ? -14.549 -12.748 3.111 1.00 57.41 224 SER A O 1
ATOM 1673 N N . SER A 1 225 ? -14.460 -12.522 0.877 1.00 57.12 225 SER A N 1
ATOM 1674 C CA . SER A 1 225 ? -15.909 -12.453 0.659 1.00 57.12 225 SER A CA 1
ATOM 1675 C C . SER A 1 225 ? -16.575 -13.831 0.687 1.00 57.12 225 SER A C 1
ATOM 1677 O O . SER A 1 225 ? -17.795 -13.921 0.574 1.00 57.12 225 SER A O 1
ATOM 1679 N N . SER A 1 226 ? -15.797 -14.907 0.824 1.00 55.66 226 SER A N 1
ATOM 1680 C CA . SER A 1 226 ? -16.283 -16.281 0.816 1.00 55.66 226 SER A CA 1
ATOM 1681 C C . SER A 1 226 ? -15.737 -17.048 2.013 1.00 55.66 226 SER A C 1
ATOM 1683 O O . SER A 1 226 ? -14.534 -17.179 2.208 1.00 55.66 226 SER A O 1
ATOM 1685 N N . LEU A 1 227 ? -16.632 -17.599 2.823 1.00 56.19 227 LEU A N 1
ATOM 1686 C CA . LEU A 1 227 ? -16.252 -18.487 3.912 1.00 56.19 227 LEU A CA 1
ATOM 1687 C C . LEU A 1 227 ? -16.572 -19.928 3.520 1.00 56.19 227 LEU A C 1
ATOM 1689 O O . LEU A 1 227 ? -17.598 -20.217 2.906 1.00 56.19 227 LEU A O 1
ATOM 1693 N N . THR A 1 228 ? -15.714 -20.856 3.923 1.00 52.72 228 THR A N 1
ATOM 1694 C CA . THR A 1 228 ? -16.091 -22.267 4.035 1.00 52.72 228 THR A CA 1
ATOM 1695 C C . THR A 1 228 ? -17.300 -22.402 4.973 1.00 52.72 228 THR A C 1
ATOM 1697 O O . THR A 1 228 ? -17.500 -21.549 5.843 1.00 52.72 228 THR A O 1
ATOM 1700 N N . PRO A 1 229 ? -18.075 -23.499 4.900 1.00 53.56 229 PRO A N 1
ATOM 1701 C CA . PRO A 1 229 ? -19.168 -23.747 5.845 1.00 53.56 229 PRO A CA 1
ATOM 1702 C C . PRO A 1 229 ? -18.746 -23.719 7.326 1.00 53.56 229 PRO A C 1
ATOM 1704 O O . PRO A 1 229 ? -19.567 -23.444 8.194 1.00 53.56 229 PRO A O 1
ATOM 1707 N N . SER A 1 230 ? -17.466 -23.973 7.623 1.00 43.66 230 SER A N 1
ATOM 1708 C CA . SER A 1 230 ? -16.882 -23.874 8.968 1.00 43.66 230 SER A CA 1
ATOM 1709 C C . SER A 1 230 ? -16.466 -22.455 9.383 1.00 43.66 230 SER A C 1
ATOM 1711 O O . SER A 1 230 ? -15.906 -22.283 10.461 1.00 43.66 230 SER A O 1
ATOM 1713 N N . GLY A 1 231 ? -16.687 -21.444 8.539 1.00 46.16 231 GLY A N 1
ATOM 1714 C CA . GLY A 1 231 ? -16.333 -20.048 8.807 1.00 46.16 231 GLY A CA 1
ATOM 1715 C C . GLY A 1 231 ? -14.882 -19.671 8.488 1.00 46.16 231 GLY A C 1
ATOM 1716 O O . GLY A 1 231 ? -14.461 -18.569 8.819 1.00 46.16 231 GLY A O 1
ATOM 1717 N N . LEU A 1 232 ? -14.102 -20.556 7.852 1.00 50.25 232 LEU A N 1
ATOM 1718 C CA . LEU A 1 232 ? -12.741 -20.227 7.403 1.00 50.25 232 LEU A CA 1
ATOM 1719 C C . LEU A 1 232 ? -12.791 -19.405 6.120 1.00 50.25 232 LEU A C 1
ATOM 1721 O O . LEU A 1 232 ? -13.510 -19.790 5.201 1.00 50.25 232 LEU A O 1
ATOM 1725 N N . ALA A 1 233 ? -11.998 -18.339 6.046 1.00 56.53 233 ALA A N 1
ATOM 1726 C CA . ALA A 1 233 ? -11.804 -17.554 4.833 1.00 56.53 233 ALA A CA 1
ATOM 1727 C C . ALA A 1 233 ? -11.317 -18.431 3.668 1.00 56.53 233 ALA A C 1
ATOM 1729 O O . ALA A 1 233 ? -10.435 -19.274 3.841 1.00 56.53 233 ALA A O 1
ATOM 1730 N N . ILE A 1 234 ? -11.909 -18.238 2.490 1.00 56.28 234 ILE A N 1
ATOM 1731 C CA . ILE A 1 234 ? -11.410 -18.787 1.229 1.00 56.28 234 ILE A CA 1
ATOM 1732 C C . ILE A 1 234 ? -10.521 -17.716 0.606 1.00 56.28 234 ILE A C 1
ATOM 1734 O O . ILE A 1 234 ? -11.017 -16.710 0.097 1.00 56.28 234 ILE A O 1
ATOM 1738 N N . ASP A 1 235 ? -9.212 -17.909 0.687 1.00 60.19 235 ASP A N 1
ATOM 1739 C CA . ASP A 1 235 ? -8.253 -17.010 0.054 1.00 60.19 235 ASP A CA 1
ATOM 1740 C C . ASP A 1 235 ? -8.066 -17.342 -1.433 1.00 60.19 235 ASP A C 1
ATOM 1742 O O . ASP A 1 235 ? -8.354 -18.455 -1.871 1.00 60.19 235 ASP A O 1
ATOM 1746 N N . ASP A 1 236 ? -7.562 -16.368 -2.197 1.00 56.09 236 ASP A N 1
ATOM 1747 C CA . ASP A 1 236 ? -7.132 -16.544 -3.596 1.00 56.09 236 ASP A CA 1
ATOM 1748 C C . ASP A 1 236 ? -8.253 -16.690 -4.643 1.00 56.09 236 ASP A C 1
ATOM 1750 O O . ASP A 1 236 ? -8.121 -17.372 -5.658 1.00 56.09 236 ASP A O 1
ATOM 1754 N N . VAL A 1 237 ? -9.380 -16.013 -4.418 1.00 54.16 237 VAL A N 1
ATOM 1755 C CA . VAL A 1 237 ? -10.528 -16.011 -5.344 1.00 54.16 237 VAL A CA 1
ATOM 1756 C C . VAL A 1 237 ? -10.377 -14.993 -6.482 1.00 54.16 237 VAL A C 1
ATOM 1758 O O . VAL A 1 237 ? -11.119 -15.051 -7.464 1.00 54.16 237 VAL A O 1
ATOM 1761 N N . GLY A 1 238 ? -9.436 -14.051 -6.365 1.00 60.19 238 GLY A N 1
ATOM 1762 C CA . GLY A 1 238 ? -9.137 -13.066 -7.401 1.00 60.19 238 GLY A CA 1
ATOM 1763 C C . GLY A 1 238 ? -7.779 -13.298 -8.054 1.00 60.19 238 GLY A C 1
ATOM 1764 O O . GLY A 1 238 ? -6.783 -13.563 -7.393 1.00 60.19 238 GLY A O 1
ATOM 1765 N N . VAL A 1 239 ? -7.731 -13.126 -9.367 1.00 68.25 239 VAL A N 1
ATOM 1766 C CA . VAL A 1 239 ? -6.490 -13.018 -10.140 1.00 68.25 239 VAL A CA 1
ATOM 1767 C C . VAL A 1 239 ? -6.271 -11.550 -10.469 1.00 68.25 239 VAL A C 1
ATOM 1769 O O . VAL A 1 239 ? -7.213 -10.872 -10.894 1.00 68.25 239 VAL A O 1
ATOM 1772 N N . GLY A 1 240 ? -5.050 -11.054 -10.270 1.00 74.75 240 GLY A N 1
ATOM 1773 C CA . GLY A 1 240 ? -4.710 -9.723 -10.746 1.00 74.75 240 GLY A CA 1
ATOM 1774 C C . GLY A 1 240 ? -4.814 -9.649 -12.272 1.00 74.75 240 GLY A C 1
ATOM 1775 O O . GLY A 1 240 ? -4.911 -10.655 -12.990 1.00 74.75 240 GLY A O 1
ATOM 1776 N N . ARG A 1 241 ? -4.940 -8.423 -12.765 1.00 82.19 241 ARG A N 1
ATOM 1777 C CA . ARG A 1 241 ? -5.179 -8.124 -14.175 1.00 82.19 241 ARG A CA 1
ATOM 1778 C C . ARG A 1 241 ? -3.961 -7.406 -14.716 1.00 82.19 241 ARG A C 1
ATOM 1780 O O . ARG A 1 241 ? -3.679 -6.290 -14.290 1.00 82.19 241 ARG A O 1
ATOM 1787 N N . ILE A 1 242 ? -3.244 -8.041 -15.641 1.00 85.88 242 ILE A N 1
ATOM 1788 C CA . ILE A 1 242 ? -2.162 -7.367 -16.360 1.00 85.88 242 ILE A CA 1
ATOM 1789 C C . ILE A 1 242 ? -2.792 -6.240 -17.168 1.00 85.88 242 ILE A C 1
ATOM 1791 O O . ILE A 1 242 ? -3.649 -6.479 -18.017 1.00 85.88 242 ILE A O 1
ATOM 1795 N N . LEU A 1 243 ? -2.365 -5.022 -16.871 1.00 84.94 243 LEU A N 1
ATOM 1796 C CA . LEU A 1 243 ? -2.860 -3.814 -17.497 1.00 84.94 243 LEU A CA 1
ATOM 1797 C C . LEU A 1 243 ? -1.980 -3.394 -18.669 1.00 84.94 243 LEU A C 1
ATOM 1799 O O . LEU A 1 243 ? -2.468 -3.033 -19.739 1.00 84.94 243 LEU A O 1
ATOM 1803 N N . ALA A 1 244 ? -0.670 -3.438 -18.461 1.00 88.25 244 ALA A N 1
ATOM 1804 C CA . ALA A 1 244 ? 0.290 -2.965 -19.434 1.00 88.25 244 ALA A CA 1
ATOM 1805 C C . ALA A 1 244 ? 1.618 -3.706 -19.291 1.00 88.25 244 ALA A C 1
ATOM 1807 O O . ALA A 1 244 ? 1.975 -4.181 -18.215 1.00 88.25 244 ALA A O 1
ATOM 1808 N N . GLU A 1 245 ? 2.357 -3.772 -20.391 1.00 92.06 245 GLU A N 1
ATOM 1809 C CA . GLU A 1 245 ? 3.722 -4.277 -20.431 1.00 92.06 245 GLU A CA 1
ATOM 1810 C C . GLU A 1 245 ? 4.585 -3.249 -21.155 1.00 92.06 245 GLU A C 1
ATOM 1812 O O . GLU A 1 245 ? 4.151 -2.667 -22.154 1.00 92.06 245 GLU A O 1
ATOM 1817 N N . THR A 1 246 ? 5.792 -3.038 -20.646 1.00 93.19 246 THR A N 1
ATOM 1818 C CA . THR A 1 246 ? 6.803 -2.178 -21.249 1.00 93.19 246 THR A CA 1
ATOM 1819 C C . THR A 1 246 ? 8.163 -2.866 -21.216 1.00 93.19 246 THR A C 1
ATOM 1821 O O . THR A 1 246 ? 8.441 -3.695 -20.346 1.00 93.19 246 THR A O 1
ATOM 1824 N N . VAL A 1 247 ? 9.002 -2.557 -22.199 1.00 92.00 247 VAL A N 1
ATOM 1825 C CA . VAL A 1 247 ? 10.357 -3.102 -22.318 1.00 92.00 247 VAL A CA 1
ATOM 1826 C C . VAL A 1 247 ? 11.309 -1.994 -21.911 1.00 92.00 247 VAL A C 1
ATOM 1828 O O . VAL A 1 247 ? 11.291 -0.931 -22.523 1.00 92.00 247 VAL A O 1
ATOM 1831 N N . VAL A 1 248 ? 12.128 -2.250 -20.898 1.00 90.38 248 VAL A N 1
ATOM 1832 C CA . VAL A 1 248 ? 13.139 -1.297 -20.438 1.00 90.38 248 VAL A CA 1
ATOM 1833 C C . VAL A 1 248 ? 14.343 -1.406 -21.366 1.00 90.38 248 VAL A C 1
ATOM 1835 O O . VAL A 1 248 ? 14.840 -2.511 -21.613 1.00 90.38 248 VAL A O 1
ATOM 1838 N N . THR A 1 249 ? 14.787 -0.276 -21.907 1.00 87.56 249 THR A N 1
ATOM 1839 C CA . THR A 1 249 ? 15.995 -0.211 -22.736 1.00 87.56 249 THR A CA 1
ATOM 1840 C C . THR A 1 249 ? 17.218 0.125 -21.888 1.00 87.56 249 THR A C 1
ATOM 1842 O O . THR A 1 249 ? 17.083 0.556 -20.748 1.00 87.56 249 THR A O 1
ATOM 1845 N N . GLU A 1 250 ? 18.428 -0.038 -22.428 1.00 83.94 250 GLU A N 1
ATOM 1846 C CA . GLU A 1 250 ? 19.662 0.358 -21.728 1.00 83.94 250 GLU A CA 1
ATOM 1847 C C . GLU A 1 250 ? 19.633 1.834 -21.298 1.00 83.94 250 GLU A C 1
ATOM 1849 O O . GLU A 1 250 ? 20.043 2.164 -20.191 1.00 83.94 250 GLU A O 1
ATOM 1854 N N . ALA A 1 251 ? 19.057 2.712 -22.127 1.00 87.31 251 ALA A N 1
ATOM 1855 C CA . ALA A 1 251 ? 18.914 4.135 -21.819 1.00 87.31 251 ALA A CA 1
ATOM 1856 C C . ALA A 1 251 ? 17.967 4.419 -20.637 1.00 87.31 251 ALA A C 1
ATOM 1858 O O . ALA A 1 251 ? 18.049 5.485 -20.028 1.00 87.31 251 ALA A O 1
ATOM 1859 N N . ASP A 1 252 ? 17.090 3.470 -20.310 1.00 90.50 252 ASP A N 1
ATOM 1860 C CA . ASP A 1 252 ? 16.141 3.543 -19.199 1.00 90.50 252 ASP A CA 1
ATOM 1861 C C . ASP A 1 252 ? 16.687 2.873 -17.925 1.00 90.50 252 ASP A C 1
ATOM 1863 O O . ASP A 1 252 ? 15.985 2.791 -16.915 1.00 90.50 252 ASP A O 1
ATOM 1867 N N . MET A 1 253 ? 17.930 2.381 -17.959 1.00 88.94 253 MET A N 1
ATOM 1868 C CA . MET A 1 253 ? 18.598 1.736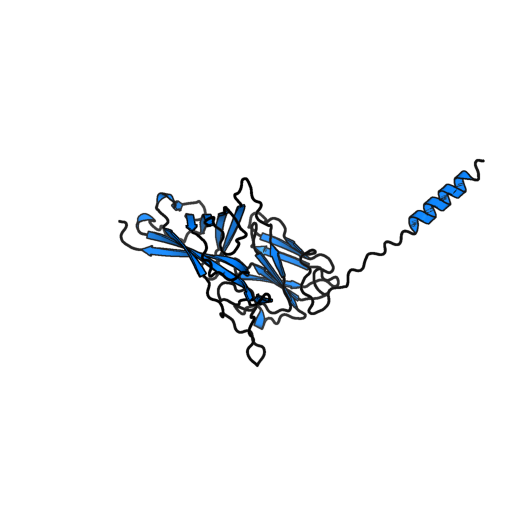 -16.834 1.00 88.94 253 MET A CA 1
ATOM 1869 C C . MET A 1 253 ? 19.783 2.573 -16.365 1.00 88.94 253 MET A C 1
ATOM 1871 O O . MET A 1 253 ? 20.628 2.993 -17.151 1.00 88.94 253 MET A O 1
ATOM 1875 N N . ALA A 1 254 ? 19.887 2.783 -15.055 1.00 87.75 254 ALA A N 1
ATOM 1876 C CA . ALA A 1 254 ? 21.031 3.475 -14.478 1.00 87.75 254 ALA A CA 1
ATOM 1877 C C . ALA A 1 254 ? 21.453 2.826 -13.157 1.00 87.75 254 ALA A C 1
ATOM 1879 O O . ALA A 1 254 ? 20.616 2.660 -12.265 1.00 87.75 254 ALA A O 1
ATOM 1880 N N . PRO A 1 255 ? 22.741 2.483 -12.968 1.00 85.12 255 PRO A N 1
ATOM 1881 C CA . PRO A 1 255 ? 23.228 2.141 -11.643 1.00 85.12 255 PRO A CA 1
ATOM 1882 C C . PRO A 1 255 ? 23.103 3.370 -10.735 1.00 85.12 255 PRO A C 1
ATOM 1884 O O . PRO A 1 255 ? 23.509 4.476 -11.094 1.00 85.12 255 PRO A O 1
ATOM 1887 N N . VAL A 1 256 ? 22.559 3.170 -9.541 1.00 86.38 256 VAL A N 1
ATOM 1888 C CA . VAL A 1 256 ? 22.465 4.187 -8.489 1.00 86.38 256 VAL A CA 1
ATOM 1889 C C . VAL A 1 256 ? 23.224 3.710 -7.255 1.00 86.38 256 VAL A C 1
ATOM 1891 O O . VAL A 1 256 ? 23.556 2.531 -7.138 1.00 86.38 256 VAL A O 1
ATOM 1894 N N . MET A 1 257 ? 23.522 4.614 -6.316 1.00 81.44 257 MET A N 1
ATOM 1895 C CA . MET A 1 257 ? 24.326 4.275 -5.129 1.00 81.44 257 MET A CA 1
ATOM 1896 C C . MET A 1 257 ? 23.788 3.062 -4.356 1.00 81.44 257 MET A C 1
ATOM 1898 O O . MET A 1 257 ? 24.568 2.285 -3.814 1.00 81.44 257 MET A O 1
ATOM 1902 N N . THR A 1 258 ? 22.466 2.903 -4.315 1.00 81.19 258 THR A N 1
ATOM 1903 C CA . THR A 1 258 ? 21.769 1.866 -3.549 1.00 81.19 258 THR A CA 1
ATOM 1904 C C . THR A 1 258 ? 21.321 0.671 -4.395 1.00 81.19 258 THR A C 1
ATOM 1906 O O . THR A 1 258 ? 20.764 -0.276 -3.844 1.00 81.19 258 THR A O 1
ATOM 1909 N N . GLY A 1 259 ? 21.552 0.662 -5.714 1.00 86.69 259 GLY A N 1
ATOM 1910 C CA . GLY A 1 259 ? 20.940 -0.353 -6.569 1.00 86.69 259 GLY A CA 1
ATOM 1911 C C . GLY A 1 259 ? 20.926 -0.064 -8.065 1.00 86.69 259 GLY A C 1
ATOM 1912 O O . GLY A 1 259 ? 21.856 0.515 -8.624 1.00 86.69 259 GLY A O 1
ATOM 1913 N N . LEU A 1 260 ? 19.855 -0.514 -8.709 1.00 86.94 260 LEU A N 1
ATOM 1914 C CA . LEU A 1 260 ? 19.549 -0.291 -10.116 1.00 86.94 260 LEU A CA 1
ATOM 1915 C C . LEU A 1 260 ? 18.274 0.546 -10.215 1.00 86.94 260 LEU A C 1
ATOM 1917 O O . LEU A 1 260 ? 17.251 0.174 -9.640 1.00 86.94 260 LEU A O 1
ATOM 1921 N N . SER A 1 261 ? 18.347 1.655 -10.944 1.00 90.69 261 SER A N 1
ATOM 1922 C CA . SER A 1 261 ? 17.180 2.432 -11.342 1.00 90.69 261 SER A CA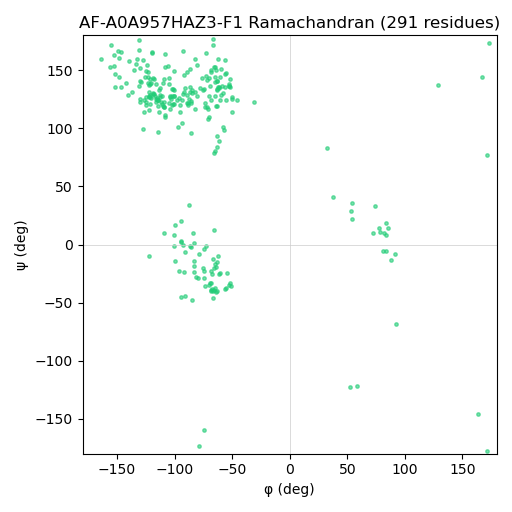 1
ATOM 1923 C C . SER A 1 261 ? 16.675 1.947 -12.698 1.00 90.69 261 SER A C 1
ATOM 1925 O O . SER A 1 261 ? 17.477 1.744 -13.613 1.00 90.69 261 SER A O 1
ATOM 1927 N N . LEU A 1 262 ? 15.362 1.765 -12.811 1.00 92.25 262 LEU A N 1
ATOM 1928 C CA . LEU A 1 262 ? 14.645 1.395 -14.026 1.00 92.25 262 LEU A CA 1
ATOM 1929 C C . LEU A 1 262 ? 13.553 2.430 -14.285 1.00 92.25 262 LEU A C 1
ATOM 1931 O O . LEU A 1 262 ? 12.658 2.595 -13.453 1.00 92.25 262 LEU A O 1
ATOM 1935 N N . ARG A 1 263 ? 13.572 3.065 -15.455 1.00 94.69 263 ARG A N 1
ATOM 1936 C CA . ARG A 1 263 ? 12.453 3.883 -15.916 1.00 94.69 263 ARG A CA 1
ATOM 1937 C C . ARG A 1 263 ? 11.460 3.018 -16.685 1.00 94.69 263 ARG A C 1
ATOM 1939 O O . ARG A 1 263 ? 11.795 2.376 -17.678 1.00 94.69 263 ARG A O 1
ATOM 1946 N N . LEU A 1 264 ? 10.219 2.997 -16.220 1.00 94.50 264 LEU A N 1
ATOM 1947 C CA . LEU A 1 264 ? 9.109 2.285 -16.841 1.00 94.50 264 LEU A CA 1
ATOM 1948 C C . LEU A 1 264 ? 8.081 3.295 -17.324 1.00 94.50 264 LEU A C 1
ATOM 1950 O O . LEU A 1 264 ? 7.560 4.079 -16.534 1.00 94.50 264 LEU A O 1
ATOM 1954 N N . VAL A 1 265 ? 7.752 3.235 -18.609 1.00 94.56 265 VAL A N 1
ATOM 1955 C CA . VAL A 1 265 ? 6.707 4.068 -19.207 1.00 94.56 265 VAL A CA 1
ATOM 1956 C C . VAL A 1 265 ? 5.593 3.163 -19.712 1.00 94.56 265 VAL A C 1
ATOM 1958 O O . VAL A 1 265 ? 5.830 2.268 -20.529 1.00 94.56 265 VAL A O 1
ATOM 1961 N N . PHE A 1 266 ? 4.377 3.395 -19.224 1.00 92.56 266 PHE A N 1
ATOM 1962 C CA . PHE A 1 266 ? 3.166 2.729 -19.676 1.00 92.56 266 PHE A CA 1
ATOM 1963 C C . PHE A 1 266 ? 2.236 3.751 -20.325 1.00 92.56 266 PHE A C 1
ATOM 1965 O O . PHE A 1 266 ? 1.844 4.734 -19.702 1.00 92.56 266 PHE A O 1
ATOM 1972 N N . ASP A 1 267 ? 1.860 3.471 -21.568 1.00 91.62 267 ASP A N 1
ATOM 1973 C CA . ASP A 1 267 ? 0.835 4.199 -22.310 1.00 91.62 267 ASP A CA 1
ATOM 1974 C C . ASP A 1 267 ? -0.173 3.174 -22.838 1.00 91.62 267 ASP A C 1
ATOM 1976 O O . ASP A 1 267 ? 0.106 2.410 -23.777 1.00 91.62 267 ASP A O 1
ATOM 1980 N N . ARG A 1 268 ? -1.303 3.046 -22.136 1.00 86.50 268 ARG A N 1
ATOM 1981 C CA . ARG A 1 268 ? -2.325 2.033 -22.428 1.00 86.50 268 ARG A CA 1
ATOM 1982 C C . ARG A 1 268 ? -3.723 2.534 -22.131 1.00 86.50 268 ARG A C 1
ATOM 1984 O O . ARG A 1 268 ? -4.005 3.050 -21.058 1.00 86.50 268 ARG A O 1
ATOM 1991 N N . GLN A 1 269 ? -4.640 2.270 -23.051 1.00 82.06 269 GLN A N 1
ATOM 1992 C CA . GLN A 1 269 ?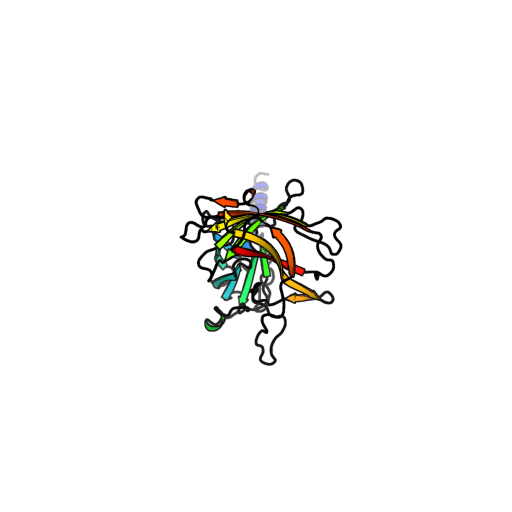 -6.058 2.425 -22.770 1.00 82.06 269 GLN A CA 1
ATOM 1993 C C . GLN A 1 269 ? -6.510 1.340 -21.789 1.00 82.06 269 GLN A C 1
ATOM 1995 O O . GLN A 1 269 ? -6.252 0.156 -22.018 1.00 82.06 269 GLN A O 1
ATOM 2000 N N . LEU A 1 270 ? -7.164 1.746 -20.695 1.00 77.31 270 LEU A N 1
ATOM 2001 C CA . LEU A 1 270 ? -7.763 0.787 -19.774 1.00 77.31 270 LEU A CA 1
ATOM 2002 C C . LEU A 1 270 ? -8.851 -0.004 -20.496 1.00 77.31 270 LEU A C 1
ATOM 2004 O O . LEU A 1 270 ? -9.620 0.535 -21.293 1.00 77.31 270 LEU A O 1
ATOM 2008 N N . THR A 1 271 ? -8.924 -1.293 -20.205 1.00 75.25 271 THR A N 1
ATOM 2009 C CA . THR A 1 271 ? -9.956 -2.152 -20.765 1.00 75.25 271 THR A CA 1
ATOM 2010 C C . THR A 1 271 ? -11.290 -1.917 -20.053 1.00 75.25 271 THR A C 1
ATOM 2012 O O . THR A 1 271 ? -11.359 -1.714 -18.841 1.00 75.25 271 THR A O 1
ATOM 2015 N N . ASN A 1 272 ? -12.388 -1.971 -20.811 1.00 76.94 272 ASN A N 1
ATOM 2016 C CA . ASN A 1 272 ? -13.744 -1.763 -20.278 1.00 76.94 272 ASN A CA 1
ATOM 2017 C C . ASN A 1 272 ? -14.261 -2.941 -19.433 1.00 76.94 272 ASN A C 1
ATOM 2019 O O . ASN A 1 272 ? -15.388 -2.901 -18.947 1.00 76.94 272 ASN A O 1
ATOM 2023 N N . ASP A 1 273 ? -13.474 -4.008 -19.298 1.00 79.12 273 ASP A N 1
ATOM 2024 C CA . ASP A 1 273 ? -13.817 -5.221 -18.556 1.00 79.12 273 ASP A CA 1
ATOM 2025 C C . ASP A 1 273 ? -13.338 -5.193 -17.095 1.00 79.12 273 ASP A C 1
ATOM 2027 O O . ASP A 1 273 ? -13.596 -6.147 -16.359 1.00 79.12 273 ASP A O 1
ATOM 2031 N N . LEU A 1 274 ? -12.679 -4.114 -16.654 1.00 79.44 274 LEU A N 1
ATOM 2032 C CA . LEU A 1 274 ? -12.313 -3.918 -15.254 1.00 79.44 274 LEU A CA 1
ATOM 2033 C C . LEU A 1 274 ? -13.564 -3.600 -14.415 1.00 79.44 274 LEU A C 1
ATOM 2035 O O . LEU A 1 274 ? -14.207 -2.569 -14.636 1.00 79.44 274 LEU A O 1
ATOM 2039 N N . PRO A 1 275 ? -13.919 -4.437 -13.420 1.00 82.56 275 PRO A N 1
ATOM 2040 C CA . PRO A 1 275 ? -15.005 -4.118 -12.502 1.00 82.56 275 PRO A CA 1
ATOM 2041 C C . PRO A 1 275 ? -14.720 -2.825 -11.732 1.00 82.56 275 PRO A C 1
ATOM 2043 O O . PRO A 1 275 ? -13.588 -2.585 -11.313 1.00 82.56 275 PRO A O 1
ATOM 2046 N N . ALA A 1 276 ? -15.748 -2.022 -11.459 1.00 82.56 276 ALA A N 1
ATOM 2047 C CA . ALA A 1 276 ? -15.598 -0.863 -10.582 1.00 82.56 276 ALA A CA 1
ATOM 2048 C C . ALA A 1 276 ? -15.107 -1.306 -9.194 1.00 82.56 276 ALA A C 1
ATOM 2050 O O . ALA A 1 276 ? -15.607 -2.291 -8.648 1.00 82.56 276 ALA A O 1
ATOM 2051 N N . GLY A 1 277 ? -14.147 -0.598 -8.600 1.00 82.25 277 GLY A N 1
ATOM 2052 C CA . GLY A 1 277 ? -13.530 -1.068 -7.365 1.00 82.25 277 GLY A CA 1
ATOM 2053 C C . GLY A 1 277 ? -12.317 -0.271 -6.904 1.00 82.25 277 GLY A C 1
ATOM 2054 O O . GLY A 1 277 ? -11.937 0.721 -7.518 1.00 82.25 277 GLY A O 1
ATOM 2055 N N . ILE A 1 278 ? -11.719 -0.733 -5.808 1.00 80.69 278 ILE A N 1
ATOM 2056 C CA . ILE A 1 278 ? -10.418 -0.285 -5.313 1.00 80.69 278 ILE A CA 1
ATOM 2057 C C . ILE A 1 278 ? -9.394 -1.332 -5.729 1.00 80.69 278 ILE A C 1
ATOM 2059 O O . ILE A 1 278 ? -9.566 -2.519 -5.441 1.00 80.69 278 ILE A O 1
ATOM 2063 N N . TYR A 1 279 ? -8.324 -0.875 -6.366 1.00 80.25 279 TYR A N 1
ATOM 2064 C CA . TYR A 1 279 ? -7.223 -1.705 -6.828 1.00 80.25 279 TYR A CA 1
ATOM 2065 C C . TYR A 1 279 ? -5.916 -1.211 -6.224 1.00 80.25 279 TYR A C 1
ATOM 2067 O O . TYR A 1 279 ? -5.740 -0.014 -6.001 1.00 80.25 279 TYR A O 1
ATOM 2075 N N . VAL A 1 280 ? -5.001 -2.142 -5.990 1.00 78.06 280 VAL A N 1
ATOM 2076 C CA . VAL A 1 280 ? -3.602 -1.848 -5.694 1.00 78.06 280 VAL A CA 1
ATOM 2077 C C . VAL A 1 280 ? -2.791 -2.155 -6.952 1.00 78.06 280 VAL A C 1
ATOM 2079 O O . VAL A 1 280 ? -2.946 -3.248 -7.510 1.00 78.06 280 VAL A O 1
ATOM 2082 N N . PRO A 1 281 ? -1.959 -1.219 -7.438 1.00 78.69 281 PRO A N 1
ATOM 2083 C CA . PRO A 1 281 ? -1.024 -1.521 -8.506 1.00 78.69 281 PRO A CA 1
ATOM 2084 C C . PRO A 1 281 ? 0.064 -2.461 -7.982 1.00 78.69 281 PRO A C 1
ATOM 2086 O O . PRO A 1 281 ? 0.613 -2.257 -6.902 1.00 78.69 281 PRO A O 1
ATOM 2089 N N . ALA A 1 282 ? 0.400 -3.471 -8.770 1.00 80.50 282 ALA A N 1
ATOM 2090 C CA . ALA A 1 282 ? 1.574 -4.299 -8.576 1.00 80.50 282 ALA A CA 1
ATOM 2091 C C . ALA A 1 282 ? 2.464 -4.216 -9.805 1.00 80.50 282 ALA A C 1
ATOM 2093 O O . ALA A 1 282 ? 2.001 -4.236 -10.945 1.00 80.50 282 ALA A O 1
ATOM 2094 N N . LEU A 1 283 ? 3.763 -4.142 -9.551 1.00 82.94 283 LEU A N 1
ATOM 2095 C CA . LEU A 1 283 ? 4.772 -4.203 -10.585 1.00 82.94 283 LEU A CA 1
ATOM 2096 C C . LEU A 1 283 ? 5.413 -5.586 -10.564 1.00 82.94 283 LEU A C 1
ATOM 2098 O O . LEU A 1 283 ? 5.927 -6.033 -9.538 1.00 82.94 283 LEU A O 1
ATOM 2102 N N . ARG A 1 284 ? 5.427 -6.243 -11.719 1.00 84.94 284 ARG A N 1
ATOM 2103 C CA . ARG A 1 284 ? 6.214 -7.451 -11.945 1.00 84.94 284 ARG A CA 1
ATOM 2104 C C . ARG A 1 284 ? 7.334 -7.124 -12.915 1.00 84.94 284 ARG A C 1
ATOM 2106 O O . ARG A 1 284 ? 7.080 -6.716 -14.043 1.00 84.94 284 ARG A O 1
ATOM 2113 N N . VAL A 1 285 ? 8.569 -7.332 -12.478 1.00 81.88 285 VAL A N 1
ATOM 2114 C CA . VAL A 1 285 ? 9.749 -7.177 -13.329 1.00 81.88 285 VAL A CA 1
ATOM 2115 C C . VAL A 1 285 ? 10.227 -8.561 -13.743 1.00 81.88 285 VAL A C 1
ATOM 2117 O O . VAL A 1 285 ? 10.534 -9.407 -12.903 1.00 81.88 285 VAL A O 1
ATOM 2120 N N . LEU A 1 286 ? 10.254 -8.806 -15.047 1.00 84.56 286 LEU A N 1
ATOM 2121 C CA . LEU A 1 286 ? 10.780 -10.022 -15.645 1.00 84.56 286 LEU A CA 1
ATOM 2122 C C . LEU A 1 286 ? 12.155 -9.708 -16.219 1.00 84.56 286 LEU A C 1
ATOM 2124 O O . LEU A 1 286 ? 12.303 -8.803 -17.039 1.00 84.56 286 LEU A O 1
ATOM 2128 N N . VAL A 1 287 ? 13.151 -10.480 -15.802 1.00 80.00 287 VAL A N 1
ATOM 2129 C CA . VAL A 1 287 ? 14.512 -10.384 -16.324 1.00 80.00 287 VAL A CA 1
ATOM 2130 C C . VAL A 1 287 ? 14.769 -11.625 -17.162 1.00 80.00 287 VAL A C 1
ATOM 2132 O O . VAL A 1 287 ? 14.706 -12.749 -16.660 1.00 80.00 287 VAL A O 1
ATOM 2135 N N . ARG A 1 288 ? 15.028 -11.431 -18.454 1.00 80.81 288 ARG A N 1
ATOM 2136 C CA . ARG A 1 288 ? 15.384 -12.511 -19.371 1.00 80.81 288 ARG A CA 1
ATOM 2137 C C . ARG A 1 288 ? 16.849 -12.370 -19.758 1.00 80.81 288 ARG A C 1
ATOM 2139 O O . ARG A 1 288 ? 17.220 -11.368 -20.357 1.00 80.81 288 ARG A O 1
ATOM 2146 N N . ALA A 1 289 ? 17.643 -13.388 -19.437 1.00 73.00 289 ALA A N 1
ATOM 2147 C CA . ALA A 1 289 ? 18.991 -13.534 -19.970 1.00 73.00 289 ALA A CA 1
ATOM 2148 C C . ALA A 1 289 ? 18.916 -14.004 -21.434 1.00 73.00 289 ALA A C 1
ATOM 2150 O O . ALA A 1 289 ? 18.172 -14.951 -21.728 1.00 73.00 289 ALA A O 1
ATOM 2151 N N . GLY A 1 290 ? 19.676 -13.373 -22.329 1.00 64.94 290 GLY A N 1
ATOM 2152 C CA . GLY A 1 290 ? 19.925 -13.893 -23.678 1.00 64.94 290 GLY A CA 1
ATOM 2153 C C . GLY A 1 290 ? 19.666 -12.916 -24.828 1.00 64.94 290 GLY A C 1
ATOM 2154 O O . GLY A 1 290 ? 18.644 -12.230 -24.854 1.00 64.94 290 GLY A O 1
ATOM 2155 N N . ASP A 1 291 ? 20.620 -12.964 -25.764 1.00 52.78 291 ASP A N 1
ATOM 2156 C CA . ASP A 1 291 ? 20.802 -12.279 -27.047 1.00 52.78 291 ASP A CA 1
ATOM 2157 C C . ASP A 1 291 ? 20.231 -10.859 -27.111 1.00 52.78 291 ASP A C 1
ATOM 2159 O O . ASP A 1 291 ? 19.133 -10.620 -27.625 1.00 52.78 291 ASP A O 1
ATOM 2163 N N . ALA A 1 292 ? 21.031 -9.909 -26.612 1.00 51.34 292 ALA A N 1
ATOM 2164 C CA . ALA A 1 292 ? 20.982 -8.532 -27.083 1.00 51.34 292 ALA A CA 1
ATOM 2165 C C . ALA A 1 292 ? 20.946 -8.546 -28.622 1.00 51.34 292 ALA A C 1
ATOM 2167 O O . ALA A 1 292 ? 21.771 -9.205 -29.258 1.00 51.34 292 ALA A O 1
ATOM 2168 N N . ALA A 1 293 ? 19.927 -7.905 -29.196 1.00 50.97 293 ALA A N 1
ATOM 2169 C CA . ALA A 1 293 ? 19.762 -7.797 -30.643 1.00 50.97 293 ALA A CA 1
ATOM 2170 C C . ALA A 1 293 ? 20.849 -6.915 -31.268 1.00 50.97 293 ALA A C 1
ATOM 2172 O O . ALA A 1 293 ? 21.214 -5.903 -30.628 1.00 50.97 293 ALA A O 1
#